Protein AF-A0A5E4CPY2-F1 (afdb_monomer_lite)

Sequence (316 aa):
MKNKSSQVDAFNSRVQDLISYVVNMGLIDKLCGCFLSVQGPVDENPKMATFLQHAAGLLHGICKLCFAVTGRSYSIFDNNRQDPTGLTAALQATDLAGVLHMLYCVLFHGTISDPSTASPKESYTQNTIQVAIQSLRFFNSFAALDLPAFQSIVGAEGLSLAFRHMASSLLGHCSQVSCESLLHEVIVCVGYFTVNHPDNQVIVQSGRHPTVLQKLCQLPFQYFSDPRLIKVLFPSLIAACYNNLQNKIILEQEMSCVLLATFIQDFAQAPGQTDNQSYQPKGKCLGSQDYLELSNRFPQQAWEEARQFFLKKEKK

Foldseek 3Di:
DVVVVVVLLVVLVVLLVVLLVCVVVVVLVVLLVLLLPQQAACVVPLVSLVVLLVSLLVLLVNLLSQCLSQVPDPALPDPPRDRPSCSLVSCLVSLNSNLLVSLLNNLCRPVPPDPVDDDHPLADDPSNLSSLLSNLSSLLSSCSNHLVSSLPSCLDPPNLLSLQVSLVVQLVRCQVPPDPSNNLSSLQSLLSNQAVNVSSLVSQVDDDPPGSLLSLLVHPCCCLPPPVNVLRRLLSLLSSPFPNVVSLVSNVVRDQLLSSLVVLVVLVPPPDPPPPDDDDDRRDRQDPCNCSDSVHRHPPVCSVVSSVVRPDDDDD

pLDDT: mean 86.35, std 18.41, range [25.67, 98.75]

Structure (mmCIF, N/CA/C/O backbone):
data_AF-A0A5E4CPY2-F1
#
_entry.id   AF-A0A5E4CPY2-F1
#
loop_
_atom_site.group_PDB
_atom_site.id
_atom_site.type_symbol
_atom_site.label_atom_id
_atom_site.label_alt_id
_atom_site.label_comp_id
_atom_site.label_asym_id
_atom_site.label_entity_id
_atom_site.label_seq_id
_atom_site.pdbx_PDB_ins_code
_atom_site.Cartn_x
_atom_site.Cartn_y
_atom_site.Cartn_z
_atom_site.occupancy
_atom_site.B_iso_or_equiv
_atom_site.auth_seq_id
_atom_site.auth_comp_id
_atom_site.auth_asym_id
_atom_site.auth_atom_id
_atom_site.pdbx_PDB_model_num
ATOM 1 N N . MET A 1 1 ? -26.694 -0.796 -29.982 1.00 47.53 1 MET A N 1
ATOM 2 C CA . MET A 1 1 ? -26.021 -1.342 -28.777 1.00 47.53 1 MET A CA 1
ATOM 3 C C . MET A 1 1 ? -24.874 -2.311 -29.098 1.00 47.53 1 MET A C 1
ATOM 5 O O . MET A 1 1 ? -23.848 -2.175 -28.451 1.00 47.53 1 MET A O 1
ATOM 9 N N . LYS A 1 2 ? -24.960 -3.189 -30.119 1.00 49.69 2 LYS A N 1
ATOM 10 C CA . LYS A 1 2 ? -23.863 -4.112 -30.516 1.00 49.69 2 LYS A CA 1
ATOM 11 C C . LYS A 1 2 ? -22.515 -3.452 -30.896 1.00 49.69 2 LYS A C 1
ATOM 13 O O . LYS A 1 2 ? -21.480 -4.025 -30.595 1.00 49.69 2 LYS A O 1
ATOM 18 N N . ASN A 1 3 ? -22.505 -2.241 -31.471 1.00 56.56 3 ASN A N 1
ATOM 19 C CA . ASN A 1 3 ? -21.254 -1.559 -31.868 1.00 56.56 3 ASN A CA 1
ATOM 20 C C . ASN A 1 3 ? -20.455 -0.931 -30.710 1.00 56.56 3 ASN A C 1
ATOM 22 O O . ASN A 1 3 ? -19.271 -0.661 -30.875 1.00 56.56 3 ASN A O 1
ATOM 26 N N . LYS A 1 4 ? -21.079 -0.658 -29.551 1.00 58.31 4 LYS A N 1
ATOM 27 C CA . LYS A 1 4 ? -20.372 -0.040 -28.412 1.00 58.31 4 LYS A CA 1
ATOM 28 C C . LYS A 1 4 ? -19.576 -1.071 -27.609 1.00 58.31 4 LYS A C 1
ATOM 30 O O . LYS A 1 4 ? -18.464 -0.773 -27.197 1.00 58.31 4 LYS A O 1
ATOM 35 N N . SER A 1 5 ? -20.109 -2.283 -27.428 1.00 62.94 5 SER A N 1
ATOM 36 C CA . SER A 1 5 ? -19.392 -3.365 -26.737 1.00 62.94 5 SER A CA 1
ATOM 37 C C . SER A 1 5 ? -18.151 -3.809 -27.513 1.00 62.94 5 SER A C 1
ATOM 39 O O . SER A 1 5 ? -17.082 -3.913 -26.928 1.00 62.94 5 SER A O 1
ATOM 41 N N . SER A 1 6 ? -18.246 -3.935 -28.842 1.00 72.31 6 SER A N 1
ATOM 42 C CA . SER A 1 6 ? -17.109 -4.321 -29.690 1.00 72.31 6 SER A CA 1
ATOM 43 C C . SER A 1 6 ? -15.968 -3.297 -29.694 1.00 72.31 6 SER A C 1
ATOM 45 O O . SER A 1 6 ? -14.808 -3.671 -29.823 1.00 72.31 6 SER A O 1
ATOM 47 N N . GLN A 1 7 ? -16.276 -2.003 -29.547 1.00 75.75 7 GLN A N 1
ATOM 48 C CA . GLN A 1 7 ? -15.261 -0.950 -29.442 1.00 75.75 7 GLN A CA 1
ATOM 49 C C . GLN A 1 7 ? -14.523 -0.982 -28.098 1.00 75.75 7 GLN A C 1
ATOM 51 O O . GLN A 1 7 ? -13.311 -0.788 -28.074 1.00 75.75 7 GLN A O 1
ATOM 56 N N . VAL A 1 8 ? -15.232 -1.252 -26.996 1.00 78.62 8 VAL A N 1
ATOM 57 C CA . VAL A 1 8 ? -14.631 -1.394 -25.659 1.00 78.62 8 VAL A CA 1
ATOM 58 C C . VAL A 1 8 ? -13.742 -2.635 -25.594 1.00 78.62 8 VAL A C 1
ATOM 60 O O . VAL A 1 8 ? -12.627 -2.557 -25.088 1.00 78.62 8 VAL A O 1
ATOM 63 N N . ASP A 1 9 ? -14.185 -3.753 -26.168 1.00 81.69 9 ASP A N 1
ATOM 64 C CA . ASP A 1 9 ? -13.379 -4.975 -26.226 1.00 81.69 9 ASP A CA 1
ATOM 65 C C . ASP A 1 9 ? -12.111 -4.779 -27.076 1.00 81.69 9 ASP A C 1
ATOM 67 O O . ASP A 1 9 ? -11.020 -5.163 -26.657 1.00 81.69 9 ASP A O 1
ATOM 71 N N . ALA A 1 10 ? -12.219 -4.096 -28.222 1.00 85.50 10 ALA A N 1
ATOM 72 C CA . ALA A 1 10 ? -11.060 -3.750 -29.047 1.00 85.50 10 ALA A CA 1
ATOM 73 C C . ALA A 1 10 ? -10.089 -2.792 -28.335 1.00 85.50 10 ALA A C 1
ATOM 75 O O . ALA A 1 10 ? -8.875 -2.936 -28.466 1.00 85.50 10 ALA A O 1
ATOM 76 N N . PHE A 1 11 ? -10.602 -1.818 -27.577 1.00 87.12 11 PHE A N 1
ATOM 77 C CA . PHE A 1 11 ? -9.776 -0.929 -26.759 1.00 87.12 11 PHE A CA 1
ATOM 78 C C . PHE A 1 11 ? -9.028 -1.705 -25.669 1.00 87.12 11 PHE A C 1
ATOM 80 O O . PHE A 1 11 ? -7.812 -1.569 -25.556 1.00 87.12 11 PHE A O 1
ATOM 87 N N . ASN A 1 12 ? -9.728 -2.563 -24.922 1.00 87.69 12 ASN A N 1
ATOM 88 C CA . ASN A 1 12 ? -9.131 -3.375 -23.861 1.00 87.69 12 ASN A CA 1
ATOM 89 C C . ASN A 1 12 ? -8.045 -4.311 -24.405 1.00 87.69 12 ASN A C 1
ATOM 91 O O . ASN A 1 12 ? -6.976 -4.392 -23.808 1.00 87.69 12 ASN A O 1
ATOM 95 N N . SER A 1 13 ? -8.279 -4.943 -25.561 1.00 89.31 13 SER A N 1
ATOM 96 C CA . SER A 1 13 ? -7.268 -5.764 -26.242 1.00 89.31 13 SER A CA 1
ATOM 97 C C . SER A 1 13 ? -6.019 -4.950 -26.584 1.00 89.31 13 SER A C 1
ATOM 99 O O . SER A 1 13 ? -4.918 -5.365 -26.256 1.00 89.31 13 SER A O 1
ATOM 101 N N . ARG A 1 14 ? -6.171 -3.748 -27.160 1.00 91.75 14 ARG A N 1
ATOM 102 C CA . ARG A 1 14 ? -5.022 -2.888 -27.503 1.00 91.75 14 ARG A CA 1
ATOM 103 C C . ARG A 1 14 ? -4.224 -2.449 -26.279 1.00 91.75 14 ARG A C 1
ATOM 105 O O . ARG A 1 14 ? -3.006 -2.327 -26.357 1.00 91.75 14 ARG A O 1
ATOM 112 N N . VAL A 1 15 ? -4.901 -2.170 -25.165 1.00 91.44 15 VAL A N 1
ATOM 113 C CA . VAL A 1 15 ? -4.228 -1.822 -23.907 1.00 91.44 15 VAL A CA 1
ATOM 114 C C . VAL A 1 15 ? -3.474 -3.031 -23.357 1.00 91.44 15 VAL A C 1
ATOM 116 O O . VAL A 1 15 ? -2.332 -2.872 -22.942 1.00 91.44 15 VAL A O 1
ATOM 119 N N . GLN A 1 16 ? -4.063 -4.230 -23.399 1.00 92.56 16 GLN A N 1
ATOM 120 C CA . GLN A 1 16 ? -3.366 -5.464 -23.026 1.00 92.56 16 GLN A CA 1
ATOM 121 C C . GLN A 1 16 ? -2.123 -5.682 -23.898 1.00 92.56 16 GLN A C 1
ATOM 123 O O . GLN A 1 16 ? -1.040 -5.841 -23.346 1.00 92.56 16 GLN A O 1
ATOM 128 N N . ASP A 1 17 ? -2.247 -5.567 -25.225 1.00 94.44 17 ASP A N 1
ATOM 129 C CA . ASP A 1 17 ? -1.125 -5.704 -26.164 1.00 94.44 17 ASP A CA 1
ATOM 130 C C . ASP A 1 17 ? -0.006 -4.691 -25.876 1.00 94.44 17 ASP A C 1
ATOM 132 O O . ASP A 1 17 ? 1.175 -5.032 -25.919 1.00 94.44 17 ASP A O 1
ATOM 136 N N . LEU A 1 18 ? -0.362 -3.443 -25.546 1.00 95.44 18 LEU A N 1
ATOM 137 C CA . LEU A 1 18 ? 0.604 -2.408 -25.178 1.00 95.44 18 LEU A CA 1
ATOM 138 C C . LEU A 1 18 ? 1.352 -2.758 -23.885 1.00 95.44 18 LEU A C 1
ATOM 140 O O . LEU A 1 18 ? 2.572 -2.606 -23.832 1.00 95.44 18 LEU A O 1
ATOM 144 N N . ILE A 1 19 ? 0.645 -3.225 -22.852 1.00 96.19 19 ILE A N 1
ATOM 145 C CA . ILE A 1 19 ? 1.272 -3.627 -21.585 1.00 96.19 19 ILE A CA 1
ATOM 146 C C . ILE A 1 19 ? 2.177 -4.839 -21.824 1.00 96.19 19 ILE A C 1
ATOM 148 O O . ILE A 1 19 ? 3.342 -4.812 -21.430 1.00 96.19 19 ILE A O 1
ATOM 152 N N . SER A 1 20 ? 1.694 -5.851 -22.550 1.00 96.06 20 SER A N 1
ATOM 153 C CA . SER A 1 20 ? 2.495 -7.009 -22.950 1.00 96.06 20 SER A CA 1
ATOM 154 C C . SER A 1 20 ? 3.734 -6.598 -23.737 1.00 96.06 20 SER A C 1
ATOM 156 O O . SER A 1 20 ? 4.811 -7.134 -23.504 1.00 96.06 20 SER A O 1
ATOM 158 N N . TYR A 1 21 ? 3.632 -5.638 -24.656 1.00 96.81 21 TYR A N 1
ATOM 159 C CA . TYR A 1 21 ? 4.785 -5.129 -25.396 1.00 96.81 21 TYR A CA 1
ATOM 160 C C . TYR A 1 21 ? 5.813 -4.462 -24.473 1.00 96.81 21 TYR A C 1
ATOM 162 O O . TYR A 1 21 ? 7.007 -4.735 -24.589 1.00 96.81 21 TYR A O 1
ATOM 170 N N . VAL A 1 22 ? 5.358 -3.629 -23.530 1.00 95.75 22 VAL A N 1
ATOM 171 C CA . VAL A 1 22 ? 6.219 -2.984 -22.527 1.00 95.75 22 VAL A CA 1
ATOM 172 C C . VAL A 1 22 ? 6.971 -4.020 -21.685 1.00 95.75 22 VAL A C 1
ATOM 174 O O . VAL A 1 22 ? 8.179 -3.877 -21.475 1.00 95.75 22 VAL A O 1
ATOM 177 N N . VAL A 1 23 ? 6.277 -5.073 -21.246 1.00 96.56 23 VAL A N 1
ATOM 178 C CA . VAL A 1 23 ? 6.863 -6.186 -20.488 1.00 96.56 23 VAL A CA 1
ATOM 179 C C . VAL A 1 23 ? 7.870 -6.952 -21.351 1.00 96.56 23 VAL A C 1
ATOM 181 O O . VAL A 1 23 ? 9.030 -7.081 -20.973 1.00 96.56 23 VAL A O 1
ATOM 184 N N . ASN A 1 24 ? 7.471 -7.380 -22.550 1.00 96.75 24 ASN A N 1
ATOM 185 C CA . ASN A 1 24 ? 8.299 -8.205 -23.436 1.00 96.75 24 ASN A CA 1
ATOM 186 C C . ASN A 1 24 ? 9.536 -7.476 -23.983 1.00 96.75 24 ASN A C 1
ATOM 188 O O . ASN A 1 24 ? 10.536 -8.115 -24.296 1.00 96.75 24 ASN A O 1
ATOM 192 N N . MET A 1 25 ? 9.513 -6.143 -24.088 1.00 97.00 25 MET A N 1
ATOM 193 C CA . MET A 1 25 ? 10.702 -5.364 -24.462 1.00 97.00 25 MET A CA 1
ATOM 194 C C . MET A 1 25 ? 11.691 -5.164 -23.288 1.00 97.00 25 MET A C 1
ATOM 196 O O . MET A 1 25 ? 12.712 -4.473 -23.435 1.00 97.00 25 MET A O 1
ATOM 200 N N . GLY A 1 26 ? 11.385 -5.732 -22.115 1.00 96.69 26 GLY A N 1
ATOM 201 C CA . GLY A 1 26 ? 12.211 -5.675 -20.910 1.00 96.69 26 GLY A CA 1
ATOM 202 C C . GLY A 1 26 ? 12.277 -4.279 -20.295 1.00 96.69 26 GLY A C 1
ATOM 203 O O . GLY A 1 26 ? 13.317 -3.888 -19.765 1.00 96.69 26 GLY A O 1
ATOM 204 N N . LEU A 1 27 ? 11.219 -3.462 -20.429 1.00 97.12 27 LEU A N 1
ATOM 205 C CA . LEU A 1 27 ? 11.231 -2.118 -19.842 1.00 97.12 27 LEU A CA 1
ATOM 206 C C . LEU A 1 27 ? 11.300 -2.180 -18.312 1.00 97.12 27 LEU A C 1
ATOM 208 O O . LEU A 1 27 ? 11.988 -1.360 -17.712 1.00 97.12 27 LEU A O 1
ATOM 212 N N . ILE A 1 28 ? 10.618 -3.151 -17.699 1.00 97.94 28 ILE A N 1
ATOM 213 C CA . ILE A 1 28 ? 10.600 -3.334 -16.243 1.00 97.94 28 ILE A CA 1
ATOM 214 C C . ILE A 1 28 ? 12.012 -3.633 -15.724 1.00 97.94 28 ILE A C 1
ATOM 216 O O . ILE A 1 28 ? 12.472 -2.957 -14.808 1.00 97.94 28 ILE A O 1
ATOM 220 N N . ASP A 1 29 ? 12.747 -4.539 -16.374 1.00 97.94 29 ASP A N 1
ATOM 221 C CA . ASP A 1 29 ? 14.137 -4.867 -16.029 1.00 97.94 29 ASP A CA 1
ATOM 222 C C . ASP A 1 29 ? 15.082 -3.671 -16.198 1.00 97.94 29 ASP A C 1
ATOM 224 O O . ASP A 1 29 ? 15.926 -3.400 -15.342 1.00 97.94 29 ASP A O 1
ATOM 228 N N . LYS A 1 30 ? 14.921 -2.901 -17.283 1.00 98.00 30 LYS A N 1
ATOM 229 C CA . LYS A 1 30 ? 15.715 -1.683 -17.521 1.00 98.00 30 LYS A CA 1
ATOM 230 C C . LYS A 1 30 ? 15.463 -0.633 -16.442 1.00 98.00 30 LYS A C 1
ATOM 232 O O . LYS A 1 30 ? 16.414 -0.048 -15.929 1.00 98.00 30 LYS A O 1
ATOM 237 N N . LEU A 1 31 ? 14.196 -0.407 -16.087 1.00 98.06 31 LEU A N 1
ATOM 238 C CA . LEU A 1 31 ? 13.829 0.494 -14.996 1.00 98.06 31 LEU A CA 1
ATOM 239 C C . LEU A 1 31 ? 14.375 -0.008 -13.659 1.00 98.06 31 LEU A C 1
ATOM 241 O O . LEU A 1 31 ? 14.902 0.800 -12.901 1.00 98.06 31 LEU A O 1
ATOM 245 N N . CYS A 1 32 ? 14.328 -1.318 -13.409 1.00 98.25 32 CYS A N 1
ATOM 246 C CA . CYS A 1 32 ? 14.922 -1.933 -12.226 1.00 98.25 32 CYS A CA 1
ATOM 247 C C . CYS A 1 32 ? 16.415 -1.604 -12.115 1.00 98.25 32 CYS A C 1
ATOM 249 O O . CYS A 1 32 ? 16.853 -1.070 -11.097 1.00 98.25 32 CYS A O 1
ATOM 251 N N . GLY A 1 33 ? 17.182 -1.783 -13.197 1.00 97.50 33 GLY A N 1
ATOM 252 C CA . GLY A 1 33 ? 18.587 -1.372 -13.242 1.00 97.50 33 GLY A CA 1
ATOM 253 C C . GLY A 1 33 ? 18.793 0.113 -12.913 1.00 97.50 33 GLY A C 1
ATOM 254 O O . GLY A 1 33 ? 19.695 0.459 -12.147 1.00 97.50 33 GLY A O 1
ATOM 255 N N . CYS A 1 34 ? 17.933 1.002 -13.425 1.00 96.31 34 CYS A N 1
ATOM 256 C CA . CYS A 1 34 ? 17.989 2.428 -13.097 1.00 96.31 34 CYS A CA 1
ATOM 257 C C . CYS A 1 34 ? 17.681 2.710 -11.618 1.00 96.31 34 CYS A C 1
ATOM 259 O O . CYS A 1 34 ? 18.404 3.481 -10.990 1.00 96.31 34 CYS A O 1
ATOM 261 N N . PHE A 1 35 ? 16.633 2.102 -11.059 1.00 97.56 35 PHE A N 1
ATOM 262 C CA . PHE A 1 35 ? 16.225 2.306 -9.669 1.00 97.56 35 PHE A CA 1
ATOM 263 C C . PHE A 1 35 ? 17.272 1.778 -8.683 1.00 97.56 35 PHE A C 1
ATOM 265 O O . PHE A 1 35 ? 17.625 2.483 -7.739 1.00 97.56 35 PHE A O 1
ATOM 272 N N . LEU A 1 36 ? 17.840 0.598 -8.940 1.00 96.19 36 LEU A N 1
ATOM 273 C CA . LEU A 1 36 ? 18.913 0.018 -8.123 1.00 96.19 36 LEU A CA 1
ATOM 274 C C . LEU A 1 36 ? 20.239 0.795 -8.220 1.00 96.19 36 LEU A C 1
ATOM 276 O O . LEU A 1 36 ? 21.076 0.722 -7.322 1.00 96.19 36 LEU A O 1
ATOM 280 N N . SER A 1 37 ? 20.431 1.582 -9.282 1.00 94.38 37 SER A N 1
ATOM 281 C CA . SER A 1 37 ? 21.599 2.463 -9.415 1.00 94.38 37 SER A CA 1
ATOM 282 C C . SER A 1 37 ? 21.511 3.720 -8.540 1.00 94.38 37 SER A C 1
ATOM 284 O O . SER A 1 37 ? 22.496 4.449 -8.418 1.00 94.38 37 SER A O 1
ATOM 286 N N . VAL A 1 38 ? 20.355 4.006 -7.928 1.00 93.00 38 VAL A N 1
ATOM 287 C CA . VAL A 1 38 ? 20.190 5.161 -7.040 1.00 93.00 38 VAL A CA 1
ATOM 288 C C . VAL A 1 38 ? 20.821 4.863 -5.684 1.00 93.00 38 VAL A C 1
ATOM 290 O O . VAL A 1 38 ? 20.334 4.039 -4.917 1.00 93.00 38 VAL A O 1
ATOM 293 N N . GLN A 1 39 ? 21.892 5.586 -5.375 1.00 86.62 39 GLN A N 1
ATOM 294 C CA . GLN A 1 39 ? 22.686 5.423 -4.156 1.00 86.62 39 GLN A CA 1
ATOM 295 C C . GLN A 1 39 ? 22.656 6.694 -3.296 1.00 86.62 39 GLN A C 1
ATOM 297 O O . GLN A 1 39 ? 23.659 7.029 -2.691 1.00 86.62 39 GLN A O 1
ATOM 302 N N . GLY A 1 40 ? 21.582 7.490 -3.304 1.00 85.06 40 GLY A N 1
ATOM 303 C CA . GLY A 1 40 ? 21.653 8.827 -2.706 1.00 85.06 40 GLY A CA 1
ATOM 304 C C . GLY A 1 40 ? 20.346 9.615 -2.673 1.00 85.06 40 GLY A C 1
ATOM 305 O O . GLY A 1 40 ? 19.428 9.300 -3.437 1.00 85.06 40 GLY A O 1
ATOM 306 N N . PRO A 1 41 ? 20.273 10.680 -1.848 1.00 84.75 41 PRO A N 1
ATOM 307 C CA . PRO A 1 41 ? 19.223 11.681 -1.975 1.00 84.75 41 PRO A CA 1
ATOM 308 C C . PRO A 1 41 ? 19.280 12.342 -3.357 1.00 84.75 41 PRO A C 1
ATOM 310 O O . PRO A 1 41 ? 20.340 12.505 -3.960 1.00 84.75 41 PRO A O 1
ATOM 313 N N . VAL A 1 42 ? 18.122 12.765 -3.857 1.00 88.00 42 VAL A N 1
ATOM 314 C CA . VAL A 1 42 ? 17.982 13.359 -5.201 1.00 88.00 42 VAL A CA 1
ATOM 315 C C . VAL A 1 42 ? 18.071 14.890 -5.191 1.00 88.00 42 VAL A C 1
ATOM 317 O O . VAL A 1 42 ? 17.802 15.536 -6.203 1.00 88.00 42 VAL A O 1
ATOM 320 N N . ASP A 1 43 ? 18.435 15.469 -4.044 1.00 82.25 43 ASP A N 1
ATOM 321 C CA . ASP A 1 43 ? 18.373 16.905 -3.753 1.00 82.25 43 ASP A CA 1
ATOM 322 C C . ASP A 1 43 ? 19.222 17.733 -4.735 1.00 82.25 43 ASP A C 1
ATOM 324 O O . ASP A 1 43 ? 18.765 18.748 -5.257 1.00 82.25 43 ASP A O 1
ATOM 328 N N . GLU A 1 44 ? 20.426 17.255 -5.053 1.00 82.00 44 GLU A N 1
ATOM 329 C CA . GLU A 1 44 ? 21.393 17.957 -5.908 1.00 82.00 44 GLU A CA 1
ATOM 330 C C . GLU A 1 44 ? 21.194 17.689 -7.409 1.00 82.00 44 GLU A C 1
ATOM 332 O O . GLU A 1 44 ? 21.788 18.359 -8.254 1.00 82.00 44 GLU A O 1
ATOM 337 N N . ASN A 1 45 ? 20.341 16.723 -7.770 1.00 87.81 45 ASN A N 1
ATOM 338 C CA . ASN A 1 45 ? 20.120 16.330 -9.159 1.00 87.81 45 ASN A CA 1
ATOM 339 C C . ASN A 1 45 ? 18.623 16.365 -9.520 1.00 87.81 45 ASN A C 1
ATOM 341 O O . ASN A 1 45 ? 17.952 15.327 -9.540 1.00 87.81 45 ASN A O 1
ATOM 345 N N . PRO A 1 46 ? 18.084 17.547 -9.879 1.00 88.94 46 PRO A N 1
ATOM 346 C CA . PRO A 1 46 ? 16.660 17.704 -10.178 1.00 88.94 46 PRO A CA 1
ATOM 347 C C . PRO A 1 46 ? 16.213 16.891 -11.400 1.00 88.94 46 PRO A C 1
ATOM 349 O O . PRO A 1 46 ? 15.061 16.461 -11.470 1.00 88.94 46 PRO A O 1
ATOM 352 N N . LYS A 1 47 ? 17.114 16.630 -12.358 1.00 93.44 47 LYS A N 1
ATOM 353 C CA . LYS A 1 47 ? 16.815 15.782 -13.522 1.00 93.44 47 LYS A CA 1
ATOM 354 C C . LYS A 1 47 ? 16.624 14.326 -13.108 1.00 93.44 47 LYS A C 1
ATOM 356 O O . LYS A 1 47 ? 15.687 13.688 -13.577 1.00 93.44 47 LYS A O 1
ATOM 361 N N . MET A 1 48 ? 17.469 13.827 -12.204 1.00 94.06 48 MET A N 1
ATOM 362 C CA . MET A 1 48 ? 17.322 12.491 -11.626 1.00 94.06 48 MET A CA 1
ATOM 363 C C . MET A 1 48 ? 16.029 12.383 -10.817 1.00 94.06 48 MET A C 1
ATOM 365 O O . MET A 1 48 ? 15.259 11.461 -11.057 1.00 94.06 48 MET A O 1
ATOM 369 N N . ALA A 1 49 ? 15.731 13.353 -9.945 1.00 94.31 49 ALA A N 1
ATOM 370 C CA . ALA A 1 49 ? 14.464 13.384 -9.207 1.00 94.31 49 ALA A CA 1
ATOM 371 C C . ALA A 1 49 ? 13.249 13.309 -10.147 1.00 94.31 49 ALA A C 1
ATOM 373 O O . ALA A 1 49 ? 12.358 12.480 -9.967 1.00 94.31 49 ALA A O 1
ATOM 374 N N . THR A 1 50 ? 13.258 14.136 -11.196 1.00 95.88 50 THR A N 1
ATOM 375 C CA . THR A 1 50 ? 12.195 14.175 -12.206 1.00 95.88 50 THR A CA 1
ATOM 376 C C . THR A 1 50 ? 12.079 12.839 -12.937 1.00 95.88 50 THR A C 1
ATOM 378 O O . THR A 1 50 ? 10.971 12.337 -13.114 1.00 95.88 50 THR A O 1
ATOM 381 N N . PHE A 1 51 ? 13.197 12.235 -13.346 1.00 97.25 51 PHE A N 1
ATOM 382 C CA . PHE A 1 51 ? 13.197 10.925 -13.994 1.00 97.25 51 PHE A CA 1
ATOM 383 C C . PHE A 1 51 ? 12.581 9.850 -13.093 1.00 97.25 51 PHE A C 1
ATOM 385 O O . PHE A 1 51 ? 11.669 9.151 -13.527 1.00 97.25 51 PHE A O 1
ATOM 392 N N . LEU A 1 52 ? 13.019 9.760 -11.834 1.00 97.62 52 LEU A N 1
ATOM 393 C CA . LEU A 1 52 ? 12.517 8.771 -10.876 1.00 97.62 52 LEU A CA 1
ATOM 394 C C . LEU A 1 52 ? 11.019 8.950 -10.610 1.00 97.62 52 LEU A C 1
ATOM 396 O O . LEU A 1 52 ? 10.277 7.969 -10.601 1.00 97.62 52 LEU A O 1
ATOM 400 N N . GLN A 1 53 ? 10.563 10.199 -10.479 1.00 96.75 53 GLN A N 1
ATOM 401 C CA . GLN A 1 53 ? 9.147 10.530 -10.341 1.00 96.75 53 GLN A CA 1
ATOM 402 C C . GLN A 1 53 ? 8.327 10.022 -11.538 1.00 96.75 53 GLN A C 1
ATOM 404 O O . GLN A 1 53 ? 7.304 9.365 -11.350 1.00 96.75 53 GLN A O 1
ATOM 409 N N . HIS A 1 54 ? 8.762 10.304 -12.769 1.00 97.94 54 HIS A N 1
ATOM 410 C CA . HIS A 1 54 ? 8.035 9.886 -13.972 1.00 97.94 54 HIS A CA 1
ATOM 411 C C . HIS A 1 54 ? 8.119 8.376 -14.209 1.00 97.94 54 HIS A C 1
ATOM 413 O O . HIS A 1 54 ? 7.142 7.784 -14.659 1.00 97.94 54 HIS A O 1
ATOM 419 N N . ALA A 1 55 ? 9.242 7.740 -13.879 1.00 98.25 55 ALA A N 1
ATOM 420 C CA . ALA A 1 55 ? 9.410 6.297 -13.988 1.00 98.25 55 ALA A CA 1
ATOM 421 C C . ALA A 1 55 ? 8.493 5.546 -13.006 1.00 98.25 55 ALA A C 1
ATOM 423 O O . ALA A 1 55 ? 7.772 4.637 -13.416 1.00 98.25 55 ALA A O 1
ATOM 424 N N . ALA A 1 56 ? 8.439 5.964 -11.736 1.00 98.25 56 ALA A N 1
ATOM 425 C CA . ALA A 1 56 ? 7.496 5.405 -10.764 1.00 98.25 56 ALA A CA 1
ATOM 426 C C . ALA A 1 56 ? 6.036 5.707 -11.157 1.00 98.25 56 ALA A C 1
ATOM 428 O O . ALA A 1 56 ? 5.174 4.832 -11.080 1.00 98.25 56 ALA A O 1
ATOM 429 N N . GLY A 1 57 ? 5.766 6.914 -11.667 1.00 97.94 57 GLY A N 1
ATOM 430 C CA . GLY A 1 57 ? 4.454 7.298 -12.194 1.00 97.94 57 GLY A CA 1
ATOM 431 C C . GLY A 1 57 ? 4.011 6.465 -13.404 1.00 97.94 57 GLY A C 1
ATOM 432 O O . GLY A 1 57 ? 2.832 6.130 -13.522 1.00 97.94 57 GLY A O 1
ATOM 433 N N . LEU A 1 58 ? 4.942 6.070 -14.278 1.00 98.06 58 LEU A N 1
ATOM 434 C CA . LEU A 1 58 ? 4.680 5.159 -15.392 1.00 98.06 58 LEU A CA 1
ATOM 435 C C . LEU A 1 58 ? 4.275 3.772 -14.882 1.00 98.06 58 LEU A C 1
ATOM 437 O O . LEU A 1 58 ? 3.263 3.239 -15.334 1.00 98.06 58 LEU A O 1
ATOM 441 N N . LEU A 1 59 ? 5.015 3.211 -13.919 1.00 98.38 59 LEU A N 1
ATOM 442 C CA . LEU A 1 59 ? 4.682 1.919 -13.308 1.00 98.38 59 LEU A CA 1
ATOM 443 C C . LEU A 1 59 ? 3.309 1.954 -12.623 1.00 98.38 59 LEU A C 1
ATOM 445 O O . LEU A 1 59 ? 2.499 1.046 -12.816 1.00 98.38 59 LEU A O 1
ATOM 449 N N . HIS A 1 60 ? 3.010 3.035 -11.897 1.00 97.31 60 HIS A N 1
ATOM 450 C CA . HIS A 1 60 ? 1.685 3.286 -11.331 1.00 97.31 60 HIS A CA 1
ATOM 451 C C . HIS A 1 60 ? 0.586 3.297 -12.408 1.00 97.31 60 HIS A C 1
ATOM 453 O O . HIS A 1 60 ? -0.425 2.599 -12.289 1.00 97.31 60 HIS A O 1
ATOM 459 N N . GLY A 1 61 ? 0.789 4.065 -13.483 1.00 95.19 61 GLY A N 1
ATOM 460 C CA . GLY A 1 61 ? -0.162 4.178 -14.587 1.00 95.19 61 GLY A CA 1
ATOM 461 C C . GLY A 1 61 ? -0.413 2.841 -15.285 1.00 95.19 61 GLY A C 1
ATOM 462 O O . GLY A 1 61 ? -1.564 2.491 -15.540 1.00 95.19 61 GLY A O 1
ATOM 463 N N . ILE A 1 62 ? 0.642 2.061 -15.529 1.00 95.38 62 ILE A N 1
ATOM 464 C CA . ILE A 1 62 ? 0.544 0.730 -16.136 1.00 95.38 62 ILE A CA 1
ATOM 465 C C . ILE A 1 62 ? -0.211 -0.239 -15.213 1.00 95.38 62 ILE A C 1
ATOM 467 O O . ILE A 1 62 ? -1.086 -0.952 -15.699 1.00 95.38 62 ILE A O 1
ATOM 471 N N . CYS A 1 63 ? 0.028 -0.220 -13.895 1.00 94.31 63 CYS A N 1
ATOM 472 C CA . CYS A 1 63 ? -0.736 -1.039 -12.942 1.00 94.31 63 CYS A CA 1
ATOM 473 C C . CYS A 1 63 ? -2.227 -0.674 -12.940 1.00 94.31 63 CYS A C 1
ATOM 475 O O . CYS A 1 63 ? -3.084 -1.554 -13.001 1.00 94.31 63 CYS A O 1
ATOM 477 N N . LYS A 1 64 ? -2.553 0.626 -12.926 1.00 91.19 64 LYS A N 1
ATOM 478 C CA . LYS A 1 64 ? -3.940 1.117 -12.994 1.00 91.19 64 LYS A CA 1
ATOM 479 C C . LYS A 1 64 ? -4.628 0.726 -14.302 1.00 91.19 64 LYS A C 1
ATOM 481 O O . LYS A 1 64 ? -5.789 0.321 -14.274 1.00 91.19 64 LYS A O 1
ATOM 486 N N . LEU A 1 65 ? -3.928 0.847 -15.430 1.00 90.62 65 LEU A N 1
ATOM 487 C CA . LEU A 1 65 ? -4.438 0.437 -16.737 1.00 90.62 65 LEU A CA 1
ATOM 488 C C . LEU A 1 65 ? -4.656 -1.072 -16.790 1.00 90.62 65 LEU A C 1
ATOM 490 O O . LEU A 1 65 ? -5.734 -1.493 -17.198 1.00 90.62 65 LEU A O 1
ATOM 494 N N . CYS A 1 66 ? -3.684 -1.862 -16.321 1.00 91.25 66 CYS A N 1
ATOM 495 C CA . CYS A 1 66 ? -3.803 -3.313 -16.230 1.00 91.25 66 CYS A CA 1
ATOM 496 C C . CYS A 1 66 ? -5.041 -3.685 -15.416 1.00 91.25 66 CYS A C 1
ATOM 498 O O . CYS A 1 66 ? -5.937 -4.338 -15.942 1.00 91.25 66 CYS A O 1
ATOM 500 N N . PHE A 1 67 ? -5.171 -3.149 -14.199 1.00 87.44 67 PHE A N 1
ATOM 501 C CA . PHE A 1 67 ? -6.336 -3.380 -13.350 1.00 87.44 67 PHE A CA 1
ATOM 502 C C . PHE A 1 67 ? -7.653 -3.037 -14.059 1.00 87.44 67 PHE A C 1
ATOM 504 O O . PHE A 1 67 ? -8.612 -3.799 -13.979 1.00 87.44 67 PHE A O 1
ATOM 511 N N . ALA A 1 68 ? -7.720 -1.910 -14.771 1.00 84.69 68 ALA A N 1
ATOM 512 C CA . ALA A 1 68 ? -8.941 -1.488 -15.454 1.00 84.69 68 ALA A CA 1
ATOM 513 C C . ALA A 1 68 ? -9.348 -2.420 -16.612 1.00 84.69 68 ALA A C 1
ATOM 515 O O . ALA A 1 68 ? -10.542 -2.556 -16.882 1.00 84.69 68 ALA A O 1
ATOM 516 N N . VAL A 1 69 ? -8.388 -3.059 -17.293 1.00 83.81 69 VAL A N 1
ATOM 517 C CA . VAL A 1 69 ? -8.662 -3.918 -18.462 1.00 83.81 69 VAL A CA 1
ATOM 518 C C . VAL A 1 69 ? -8.711 -5.412 -18.137 1.00 83.81 69 VAL A C 1
ATOM 520 O O . VAL A 1 69 ? -9.354 -6.165 -18.870 1.00 83.81 69 VAL A O 1
ATOM 523 N N . THR A 1 70 ? -8.070 -5.853 -17.051 1.00 77.88 70 THR A N 1
ATOM 524 C CA . THR A 1 70 ? -8.082 -7.249 -16.575 1.00 77.88 70 THR A CA 1
ATOM 525 C C . THR A 1 70 ? -9.069 -7.475 -15.426 1.00 77.88 70 THR A C 1
ATOM 527 O O . THR A 1 70 ? -9.549 -8.593 -15.244 1.00 77.88 70 THR A O 1
ATOM 530 N N . GLY A 1 71 ? -9.437 -6.422 -14.686 1.00 63.12 71 GLY A N 1
ATOM 531 C CA . GLY A 1 71 ? -10.280 -6.441 -13.486 1.00 63.12 71 GLY A CA 1
ATOM 532 C C . GLY A 1 71 ? -11.761 -6.716 -13.743 1.00 63.12 71 GLY A C 1
ATOM 533 O O . GLY A 1 71 ? -12.622 -5.916 -13.391 1.00 63.12 71 GLY A O 1
ATOM 534 N N . ARG A 1 72 ? -12.076 -7.868 -14.344 1.00 56.53 72 ARG A N 1
ATOM 535 C CA . ARG A 1 72 ? -13.450 -8.386 -14.463 1.00 56.53 72 ARG A CA 1
ATOM 536 C C . ARG A 1 72 ? -13.976 -9.008 -13.157 1.00 56.53 72 ARG A C 1
ATOM 538 O O . ARG A 1 72 ? -15.153 -9.356 -13.112 1.00 56.53 72 ARG A O 1
ATOM 545 N N . SER A 1 73 ? -13.138 -9.136 -12.125 1.00 54.66 73 SER A N 1
ATOM 546 C CA . SER A 1 73 ? -13.508 -9.657 -10.800 1.00 54.66 73 SER A CA 1
ATOM 547 C C . SER A 1 73 ? -13.882 -8.527 -9.841 1.00 54.66 73 SER A C 1
ATOM 549 O O . SER A 1 73 ? -13.206 -7.499 -9.789 1.00 54.66 73 SER A O 1
ATOM 551 N N . TYR A 1 74 ? -14.965 -8.732 -9.090 1.00 59.34 74 TYR A N 1
ATOM 552 C CA . TYR A 1 74 ? -15.613 -7.713 -8.262 1.00 59.34 74 TYR A CA 1
ATOM 553 C C . TYR A 1 74 ? -14.799 -7.298 -7.023 1.00 59.34 74 TYR A C 1
ATOM 555 O O . TYR A 1 74 ? -15.087 -6.243 -6.465 1.00 59.34 74 TYR A O 1
ATOM 563 N N . SER A 1 75 ? -13.779 -8.063 -6.604 1.00 76.06 75 SER A N 1
ATOM 564 C CA . SER A 1 75 ? -12.959 -7.729 -5.431 1.00 76.06 75 SER A CA 1
ATOM 565 C C . SER A 1 75 ? -11.453 -7.840 -5.683 1.00 76.06 75 SER A C 1
ATOM 567 O O . SER A 1 75 ? -10.987 -8.687 -6.449 1.00 76.06 75 SER A O 1
ATOM 569 N N . ILE A 1 76 ? -10.658 -6.983 -5.034 1.00 83.81 76 ILE A N 1
ATOM 570 C CA . ILE A 1 76 ? -9.188 -7.109 -4.991 1.00 83.81 76 ILE A CA 1
ATOM 571 C C . ILE A 1 76 ? -8.726 -8.332 -4.180 1.00 83.81 76 ILE A C 1
ATOM 573 O O . ILE A 1 76 ? -7.591 -8.765 -4.325 1.00 83.81 76 ILE A O 1
ATOM 577 N N . PHE A 1 77 ? -9.611 -8.893 -3.348 1.00 86.56 77 PHE A N 1
ATOM 578 C CA . PHE A 1 77 ? -9.337 -10.044 -2.484 1.00 86.56 77 PHE A CA 1
ATOM 579 C C . PHE A 1 77 ? -9.607 -11.394 -3.172 1.00 86.56 77 PHE A C 1
ATOM 581 O O . PHE A 1 77 ? -9.423 -12.444 -2.561 1.00 86.56 77 PHE A O 1
ATOM 588 N N . ASP A 1 78 ? -10.046 -11.381 -4.435 1.00 79.81 78 ASP A N 1
ATOM 589 C CA . ASP A 1 78 ? -10.278 -12.595 -5.218 1.00 79.81 78 ASP A CA 1
ATOM 590 C C . ASP A 1 78 ? -8.962 -13.119 -5.820 1.00 79.81 78 ASP A C 1
ATOM 592 O O . ASP A 1 78 ? -8.369 -12.481 -6.692 1.00 79.81 78 ASP A O 1
ATOM 596 N N . ASN A 1 79 ? -8.554 -14.333 -5.439 1.00 67.31 79 ASN A N 1
ATOM 597 C CA . ASN A 1 79 ? -7.299 -14.964 -5.884 1.00 67.31 79 ASN A CA 1
ATOM 598 C C . ASN A 1 79 ? -7.291 -15.440 -7.355 1.00 67.31 79 ASN A C 1
ATOM 600 O O . ASN A 1 79 ? -6.268 -15.897 -7.851 1.00 67.31 79 ASN A O 1
ATOM 604 N N . ASN A 1 80 ? -8.412 -15.347 -8.078 1.00 64.75 80 ASN A N 1
ATOM 605 C CA . ASN A 1 80 ? -8.554 -15.892 -9.439 1.00 64.75 80 ASN A CA 1
ATOM 606 C C . ASN A 1 80 ? -8.182 -14.894 -10.553 1.00 64.75 80 ASN A C 1
ATOM 608 O O . ASN A 1 80 ? -8.646 -15.028 -11.689 1.00 64.75 80 ASN A O 1
ATOM 612 N N . ARG A 1 81 ? -7.395 -13.856 -10.250 1.00 69.75 81 ARG A N 1
ATOM 613 C CA . ARG A 1 81 ? -7.009 -12.842 -11.240 1.00 69.75 81 ARG A CA 1
ATOM 614 C C . ARG A 1 81 ? -5.969 -13.417 -12.196 1.00 69.75 81 ARG A C 1
ATOM 616 O O . ARG A 1 81 ? -4.829 -13.663 -11.826 1.00 69.75 81 ARG A O 1
ATOM 623 N N . GLN A 1 82 ? -6.373 -13.619 -13.445 1.00 74.38 82 GLN A N 1
ATOM 624 C CA . GLN A 1 82 ? -5.444 -13.921 -14.528 1.00 74.38 82 GLN A CA 1
ATOM 625 C C . GLN A 1 82 ? -4.849 -12.610 -15.047 1.00 74.38 82 GLN A C 1
ATOM 627 O O . GLN A 1 82 ? -5.597 -11.710 -15.436 1.00 74.38 82 GLN A O 1
ATOM 632 N N . ASP A 1 83 ? -3.519 -12.515 -15.071 1.00 85.06 83 ASP A N 1
ATOM 633 C CA . ASP A 1 83 ? -2.804 -11.439 -15.756 1.00 85.06 83 ASP A CA 1
ATOM 634 C C . ASP A 1 83 ? -2.296 -11.930 -17.125 1.00 85.06 83 ASP A C 1
ATOM 636 O O . ASP A 1 83 ? -1.220 -12.526 -17.206 1.00 85.06 83 ASP A O 1
ATOM 640 N N . PRO A 1 84 ? -3.037 -11.688 -18.223 1.00 87.25 84 PRO A N 1
ATOM 641 C CA . PRO A 1 84 ? -2.582 -12.048 -19.564 1.00 87.25 84 PRO A CA 1
ATOM 642 C C . PRO A 1 84 ? -1.422 -11.170 -20.055 1.00 87.25 84 PRO A C 1
ATOM 644 O O . PRO A 1 84 ? -0.828 -11.473 -21.086 1.00 87.25 84 PRO A O 1
ATOM 647 N N . THR A 1 85 ? -1.107 -10.072 -19.358 1.00 92.62 85 THR A N 1
ATOM 648 C CA . THR A 1 85 ? -0.090 -9.114 -19.801 1.00 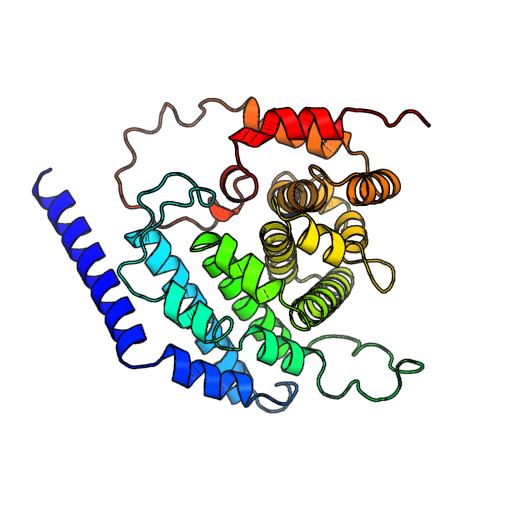92.62 85 THR A CA 1
ATOM 649 C C . THR A 1 85 ? 1.328 -9.500 -19.376 1.00 92.62 85 THR A C 1
ATOM 651 O O . THR A 1 85 ? 2.289 -9.033 -19.986 1.00 92.62 85 THR A O 1
ATOM 654 N N . GLY A 1 86 ? 1.461 -10.361 -18.359 1.00 94.12 86 GLY A N 1
ATOM 655 C CA . GLY A 1 86 ? 2.740 -10.736 -17.747 1.00 94.12 86 GLY A CA 1
ATOM 656 C C . GLY A 1 86 ? 3.347 -9.651 -16.848 1.00 94.12 86 GLY A C 1
ATOM 657 O O . GLY A 1 86 ? 4.473 -9.805 -16.377 1.00 94.12 86 GLY A O 1
ATOM 658 N N . LEU A 1 87 ? 2.624 -8.555 -16.603 1.00 96.19 87 LEU A N 1
ATOM 659 C CA . LEU A 1 87 ? 3.082 -7.430 -15.795 1.00 96.19 87 LEU A CA 1
ATOM 660 C C . LEU A 1 87 ? 3.329 -7.831 -14.341 1.00 96.19 87 LEU A C 1
ATOM 662 O O . LEU A 1 87 ? 4.362 -7.458 -13.786 1.00 96.19 87 LEU A O 1
ATOM 666 N N . THR A 1 88 ? 2.404 -8.566 -13.716 1.00 94.69 88 THR A N 1
ATOM 667 C CA . THR A 1 88 ? 2.545 -8.965 -12.308 1.00 94.69 88 THR A CA 1
ATOM 668 C C . THR A 1 88 ? 3.760 -9.856 -12.115 1.00 94.69 88 THR A C 1
ATOM 670 O O . THR A 1 88 ? 4.565 -9.596 -11.226 1.00 94.69 88 THR A O 1
ATOM 673 N N . ALA A 1 89 ? 3.960 -10.824 -13.011 1.00 95.62 89 ALA A N 1
ATOM 674 C CA . ALA A 1 89 ? 5.126 -11.700 -13.010 1.00 95.62 89 ALA A CA 1
ATOM 675 C C . ALA A 1 89 ? 6.442 -10.921 -13.189 1.00 95.62 89 ALA A C 1
ATOM 677 O O . ALA A 1 89 ? 7.403 -11.171 -12.466 1.00 95.62 89 ALA A O 1
ATOM 678 N N . ALA A 1 90 ? 6.490 -9.943 -14.100 1.00 97.69 90 ALA A N 1
ATOM 679 C CA . ALA A 1 90 ? 7.681 -9.114 -14.305 1.00 97.69 90 ALA A CA 1
ATOM 680 C C . ALA A 1 90 ? 8.004 -8.234 -13.083 1.00 97.69 90 ALA A C 1
ATOM 682 O O . ALA A 1 90 ? 9.166 -8.086 -12.702 1.00 97.69 90 ALA A O 1
ATOM 683 N N . LEU A 1 91 ? 6.983 -7.663 -12.438 1.00 97.88 91 LEU A N 1
ATOM 684 C CA . LEU A 1 91 ? 7.154 -6.877 -11.214 1.00 97.88 91 LEU A CA 1
ATOM 685 C C . LEU A 1 91 ? 7.556 -7.746 -10.018 1.00 97.88 91 LEU A C 1
ATOM 687 O O . LEU A 1 91 ? 8.368 -7.305 -9.210 1.00 97.88 91 LEU A O 1
ATOM 691 N N . GLN A 1 92 ? 7.042 -8.973 -9.922 1.00 96.69 92 GLN A N 1
ATOM 692 C CA . GLN A 1 92 ? 7.469 -9.949 -8.918 1.00 96.69 92 GLN A CA 1
ATOM 693 C C . GLN A 1 92 ? 8.929 -10.361 -9.116 1.00 96.69 92 GLN A C 1
ATOM 695 O O . GLN A 1 92 ? 9.705 -10.319 -8.171 1.00 96.69 92 GLN A O 1
ATOM 700 N N . ALA A 1 93 ? 9.325 -10.690 -10.348 1.00 97.19 93 ALA A N 1
ATOM 701 C CA . ALA A 1 93 ? 10.689 -11.117 -10.666 1.00 97.19 93 ALA A CA 1
ATOM 702 C C . ALA A 1 93 ? 11.755 -10.032 -10.424 1.00 97.19 93 ALA A C 1
ATOM 704 O O . ALA A 1 93 ? 12.943 -10.338 -10.364 1.00 97.19 93 ALA A O 1
ATOM 705 N N . THR A 1 94 ? 11.340 -8.769 -10.309 1.00 97.44 94 THR A N 1
ATOM 706 C CA . THR A 1 94 ? 12.224 -7.608 -10.135 1.00 97.44 94 THR A CA 1
ATOM 707 C C . THR A 1 94 ? 12.040 -6.905 -8.788 1.00 97.44 94 THR A C 1
ATOM 709 O O . THR A 1 94 ? 12.471 -5.761 -8.645 1.00 97.44 94 THR A O 1
ATOM 712 N N . ASP A 1 95 ? 11.373 -7.543 -7.820 1.00 97.12 95 ASP A N 1
ATOM 713 C CA . ASP A 1 95 ? 11.069 -6.974 -6.500 1.00 97.12 95 ASP A CA 1
ATOM 714 C C . ASP A 1 95 ? 10.471 -5.557 -6.589 1.00 97.12 95 ASP A C 1
ATOM 716 O O . ASP A 1 95 ? 10.988 -4.579 -6.038 1.00 97.12 95 ASP A O 1
ATOM 720 N N . LEU A 1 96 ? 9.373 -5.433 -7.344 1.00 97.69 96 LEU A N 1
ATOM 721 C CA . LEU A 1 96 ? 8.709 -4.165 -7.673 1.00 97.69 96 LEU A CA 1
ATOM 722 C C . LEU A 1 96 ? 9.625 -3.202 -8.439 1.00 97.69 96 LEU A C 1
ATOM 724 O O . LEU A 1 96 ? 9.679 -2.007 -8.135 1.00 97.69 96 LEU A O 1
ATOM 728 N N . ALA A 1 97 ? 10.359 -3.730 -9.422 1.00 97.81 97 ALA A N 1
ATOM 729 C CA . ALA A 1 97 ? 11.364 -3.001 -10.191 1.00 97.81 97 ALA A CA 1
ATOM 730 C C . ALA A 1 97 ? 12.397 -2.269 -9.308 1.00 97.81 97 ALA A C 1
ATOM 732 O O . ALA A 1 97 ? 12.876 -1.201 -9.675 1.00 97.81 97 ALA A O 1
ATOM 733 N N . GLY A 1 98 ? 12.695 -2.769 -8.105 1.00 97.44 98 GLY A N 1
ATOM 734 C CA . GLY A 1 98 ? 13.631 -2.125 -7.179 1.00 97.44 98 GLY A CA 1
ATOM 735 C C . GLY A 1 98 ? 13.182 -0.754 -6.642 1.00 97.44 98 GLY A C 1
ATOM 736 O O . GLY A 1 98 ? 13.986 -0.038 -6.041 1.00 97.44 98 GLY A O 1
ATOM 737 N N . VAL A 1 99 ? 11.913 -0.359 -6.816 1.00 98.38 99 VAL A N 1
ATOM 738 C CA . VAL A 1 99 ? 11.414 0.963 -6.384 1.00 98.38 99 VAL A CA 1
ATOM 739 C C . VAL A 1 99 ? 11.473 1.124 -4.861 1.00 98.38 99 VAL A C 1
ATOM 741 O O . VAL A 1 99 ? 11.742 2.221 -4.373 1.00 98.38 99 VAL A O 1
ATOM 744 N N . LEU A 1 100 ? 11.271 0.041 -4.099 1.00 97.44 100 LEU A N 1
ATOM 745 C CA . LEU A 1 100 ? 11.405 0.044 -2.636 1.00 97.44 100 LEU A CA 1
ATOM 746 C C . LEU A 1 100 ? 12.839 0.388 -2.222 1.00 97.44 100 LEU A C 1
ATOM 748 O O . LEU A 1 100 ? 13.041 1.282 -1.401 1.00 97.44 100 LEU A O 1
ATOM 752 N N . HIS A 1 101 ? 13.823 -0.266 -2.843 1.00 95.69 101 HIS A N 1
ATOM 753 C CA . HIS A 1 101 ? 15.237 0.024 -2.622 1.00 95.69 101 HIS A CA 1
ATOM 754 C C . HIS A 1 101 ? 15.567 1.481 -2.963 1.00 95.69 101 HIS A C 1
ATOM 756 O O . HIS A 1 101 ? 16.121 2.194 -2.128 1.00 95.69 101 HIS A O 1
ATOM 762 N N . MET A 1 102 ? 15.167 1.948 -4.152 1.00 96.94 102 MET A N 1
ATOM 763 C CA . MET A 1 102 ? 15.388 3.335 -4.562 1.00 96.94 102 MET A CA 1
ATOM 764 C C . MET A 1 102 ? 14.798 4.321 -3.555 1.00 96.94 102 MET A C 1
ATOM 766 O O . MET A 1 102 ? 15.492 5.244 -3.133 1.00 96.94 102 MET A O 1
ATOM 770 N N . LEU A 1 103 ? 13.547 4.118 -3.130 1.00 96.94 103 LEU A N 1
ATOM 771 C CA . LEU A 1 103 ? 12.900 5.010 -2.174 1.00 96.94 103 LEU A CA 1
ATOM 772 C C . LEU A 1 103 ? 13.646 5.024 -0.835 1.00 96.94 103 LEU A C 1
ATOM 774 O O . LEU A 1 103 ? 13.858 6.094 -0.266 1.00 96.94 103 LEU A O 1
ATOM 778 N N . TYR A 1 104 ? 14.096 3.862 -0.360 1.00 95.50 104 TYR A N 1
ATOM 779 C CA . TYR A 1 104 ? 14.903 3.771 0.852 1.00 95.50 104 TYR A CA 1
ATOM 780 C C . TYR A 1 104 ? 16.206 4.576 0.726 1.00 95.50 104 TYR A C 1
ATOM 782 O O . TYR A 1 104 ? 16.534 5.359 1.618 1.00 95.50 104 TYR A O 1
ATOM 790 N N . CYS A 1 105 ? 16.917 4.449 -0.399 1.00 93.94 105 CYS A N 1
ATOM 791 C CA . CYS A 1 105 ? 18.130 5.221 -0.672 1.00 93.94 105 CYS A CA 1
ATOM 792 C C . CYS A 1 105 ? 17.850 6.729 -0.733 1.00 93.94 105 CYS A C 1
ATOM 794 O O . CYS A 1 105 ? 18.558 7.513 -0.108 1.00 93.94 105 CYS A O 1
ATOM 796 N N . VAL A 1 106 ? 16.788 7.152 -1.420 1.00 93.75 106 VAL A N 1
ATOM 797 C CA . VAL A 1 106 ? 16.427 8.573 -1.518 1.00 93.75 106 VAL A CA 1
ATOM 798 C C . VAL A 1 106 ? 16.099 9.173 -0.144 1.00 93.75 106 VAL A C 1
ATOM 800 O O . VAL A 1 106 ? 16.468 10.316 0.124 1.00 93.75 106 VAL A O 1
ATOM 803 N N . LEU A 1 107 ? 15.439 8.413 0.737 1.00 92.44 107 LEU A N 1
ATOM 804 C CA . LEU A 1 107 ? 15.028 8.889 2.062 1.00 92.44 107 LEU A CA 1
ATOM 805 C C . LEU A 1 107 ? 16.156 8.882 3.102 1.00 92.44 107 LEU A C 1
ATOM 807 O O . LEU A 1 107 ? 16.161 9.751 3.976 1.00 92.44 107 LEU A O 1
ATOM 811 N N . PHE A 1 108 ? 17.077 7.913 3.042 1.00 88.00 108 PHE A N 1
ATOM 812 C CA . PHE A 1 108 ? 17.998 7.622 4.152 1.00 88.00 108 PHE A CA 1
ATOM 813 C C . PHE A 1 108 ? 19.482 7.561 3.782 1.00 88.00 108 PHE A C 1
ATOM 815 O O . PHE A 1 108 ? 20.323 7.357 4.661 1.00 88.00 108 PHE A O 1
ATOM 822 N N . HIS A 1 109 ? 19.864 7.730 2.517 1.00 69.19 109 HIS A N 1
ATOM 823 C CA . HIS A 1 109 ? 21.282 7.681 2.181 1.00 69.19 109 HIS A CA 1
ATOM 824 C C . HIS A 1 109 ? 22.036 8.878 2.799 1.00 69.19 109 HIS A C 1
ATOM 826 O O . HIS A 1 109 ? 21.626 10.032 2.660 1.00 69.19 109 HIS A O 1
ATOM 832 N N . GLY A 1 110 ? 23.123 8.579 3.522 1.00 52.69 110 GLY A N 1
ATOM 833 C CA . GLY A 1 110 ? 23.907 9.537 4.313 1.00 52.69 110 GLY A CA 1
ATOM 834 C C . GLY A 1 110 ? 23.649 9.524 5.830 1.00 52.69 110 GLY A C 1
ATOM 835 O O . GLY A 1 110 ? 24.414 10.143 6.560 1.00 52.69 110 GLY A O 1
ATOM 836 N N . THR A 1 111 ? 22.655 8.790 6.349 1.00 49.72 111 THR A N 1
ATOM 837 C CA . THR A 1 111 ? 22.384 8.708 7.806 1.00 49.72 111 THR A CA 1
ATOM 838 C C . THR A 1 111 ? 23.091 7.536 8.508 1.00 49.72 111 THR A C 1
ATOM 840 O O . THR A 1 111 ? 22.604 7.034 9.518 1.00 49.72 111 THR A O 1
ATOM 843 N N . ILE A 1 112 ? 24.234 7.075 7.980 1.00 41.31 112 ILE A N 1
ATOM 844 C CA . ILE A 1 112 ? 25.113 6.085 8.649 1.00 41.31 112 ILE A CA 1
ATOM 845 C C . ILE A 1 112 ? 26.003 6.774 9.708 1.00 41.31 112 ILE A C 1
ATOM 847 O O . ILE A 1 112 ? 26.774 6.130 10.414 1.00 41.31 112 ILE A O 1
ATOM 851 N N . SER A 1 113 ? 25.885 8.092 9.874 1.00 35.38 113 SER A N 1
ATOM 852 C CA . SER A 1 113 ? 26.485 8.811 10.994 1.00 35.38 113 SER A CA 1
ATOM 853 C C . SER A 1 113 ? 25.733 8.475 12.283 1.00 35.38 113 SER A C 1
ATOM 855 O O . SER A 1 113 ? 24.762 9.132 12.620 1.00 35.38 113 SER A O 1
ATOM 857 N N . ASP A 1 114 ? 26.192 7.425 12.962 1.00 35.00 114 ASP A N 1
ATOM 858 C CA . ASP A 1 114 ? 25.955 7.108 14.372 1.00 35.00 114 ASP A CA 1
ATOM 859 C C . ASP A 1 114 ? 24.468 7.021 14.828 1.00 35.00 114 ASP A C 1
ATOM 861 O O . ASP A 1 114 ? 23.779 8.037 14.974 1.00 35.00 114 ASP A O 1
ATOM 865 N N . PRO A 1 115 ? 23.947 5.823 15.179 1.00 43.75 115 PRO A N 1
ATOM 866 C CA . PRO A 1 115 ? 22.582 5.654 15.700 1.00 43.75 115 PRO A CA 1
ATOM 867 C C . PRO A 1 115 ? 22.286 6.459 16.977 1.00 43.75 115 PRO A C 1
ATOM 869 O O . PRO A 1 115 ? 21.129 6.497 17.406 1.00 43.75 115 PRO A O 1
ATOM 872 N N . SER A 1 116 ? 23.329 7.022 17.596 1.00 40.72 116 SER A N 1
ATOM 873 C CA . SER A 1 116 ? 23.324 7.762 18.853 1.00 40.72 116 SER A CA 1
ATOM 874 C C . SER A 1 116 ? 23.227 9.288 18.696 1.00 40.72 116 SER A C 1
ATOM 876 O O . SER A 1 116 ? 22.892 9.951 19.676 1.00 40.72 116 SER A O 1
ATOM 878 N N . THR A 1 117 ? 23.480 9.862 17.508 1.00 36.84 117 THR A N 1
ATOM 879 C CA . THR A 1 117 ? 23.551 11.334 17.337 1.00 36.84 117 THR A CA 1
ATOM 880 C C . THR A 1 117 ? 22.945 11.907 16.052 1.00 36.84 117 THR A C 1
ATOM 882 O O . THR A 1 117 ? 22.879 13.129 15.930 1.00 36.84 117 THR A O 1
ATOM 885 N N . ALA A 1 118 ? 22.430 11.098 15.121 1.00 38.00 118 ALA A N 1
ATOM 886 C CA . ALA A 1 118 ? 21.707 11.645 13.971 1.00 38.00 118 ALA A CA 1
ATOM 887 C C . ALA A 1 118 ? 20.364 12.263 14.402 1.00 38.00 118 ALA A C 1
ATOM 889 O O . ALA A 1 118 ? 19.360 11.565 14.573 1.00 38.00 118 ALA A O 1
ATOM 890 N N . SER A 1 119 ? 20.326 13.590 14.541 1.00 38.47 119 SER A N 1
ATOM 891 C CA . SER A 1 119 ? 19.079 14.332 14.381 1.00 38.47 119 SER A CA 1
ATOM 892 C C . SER A 1 119 ? 18.473 13.950 13.019 1.00 38.47 119 SER A C 1
ATOM 894 O O . SER A 1 119 ? 19.202 13.862 12.025 1.00 38.47 119 SER A O 1
ATOM 896 N N . PRO A 1 120 ? 17.163 13.656 12.931 1.00 47.19 120 PRO A N 1
ATOM 897 C CA . PRO A 1 120 ? 16.530 13.395 11.642 1.00 47.19 120 PRO A CA 1
ATOM 898 C C . PRO A 1 120 ? 16.780 14.592 10.716 1.00 47.19 120 PRO A C 1
ATOM 900 O O . PRO A 1 120 ? 16.730 15.725 11.194 1.00 47.19 120 PRO A O 1
ATOM 903 N N . LYS A 1 121 ? 17.011 14.372 9.409 1.00 52.31 121 LYS A N 1
ATOM 904 C CA . LYS A 1 121 ? 16.903 15.454 8.408 1.00 52.31 121 LYS A CA 1
ATOM 905 C C . LYS A 1 121 ? 15.590 16.193 8.704 1.00 52.31 121 LYS A C 1
ATOM 907 O O . LYS A 1 121 ? 14.523 15.597 8.573 1.00 52.31 121 LYS A O 1
ATOM 912 N N . GLU A 1 122 ? 15.678 17.447 9.152 1.00 56.59 122 GLU A N 1
ATOM 913 C CA . GLU A 1 122 ? 14.552 18.181 9.759 1.00 56.59 122 GLU A CA 1
ATOM 914 C C . GLU A 1 122 ? 13.378 18.399 8.786 1.00 56.59 122 GLU A C 1
ATOM 916 O O . GLU A 1 122 ? 12.273 18.738 9.197 1.00 56.59 122 GLU A O 1
ATOM 921 N N . SER A 1 123 ? 13.575 18.154 7.488 1.00 76.06 123 SER A N 1
ATOM 922 C CA . SER A 1 123 ? 12.501 18.029 6.504 1.00 76.06 123 SER A CA 1
ATOM 923 C C . SER A 1 123 ? 12.992 17.343 5.225 1.00 76.06 123 SER A C 1
ATOM 925 O O . SER A 1 123 ? 14.169 17.426 4.865 1.00 76.06 123 SER A O 1
ATOM 927 N N . TYR A 1 124 ? 12.087 16.662 4.519 1.00 88.31 124 TYR A N 1
ATOM 928 C CA . TYR A 1 124 ? 12.343 16.194 3.159 1.00 88.31 124 TYR A CA 1
ATOM 929 C C . TYR A 1 124 ? 12.209 17.338 2.155 1.00 88.31 124 TYR A C 1
ATOM 931 O O . TYR A 1 124 ? 11.330 18.190 2.277 1.00 88.31 124 TYR A O 1
ATOM 939 N N . THR A 1 125 ? 13.050 17.331 1.121 1.00 89.75 125 THR A N 1
ATOM 940 C CA . THR A 1 125 ? 12.914 18.270 0.004 1.00 89.75 125 THR A CA 1
ATOM 941 C C . THR A 1 125 ? 11.669 17.957 -0.825 1.00 89.75 125 THR A C 1
ATOM 943 O O . THR A 1 125 ? 11.198 16.818 -0.872 1.00 89.75 125 THR A O 1
ATOM 946 N N . GLN A 1 126 ? 11.166 18.954 -1.558 1.00 90.75 126 GLN A N 1
ATOM 947 C CA . GLN A 1 126 ? 10.001 18.772 -2.427 1.00 90.75 126 GLN A CA 1
ATOM 948 C C . GLN A 1 126 ? 10.212 17.660 -3.467 1.00 90.75 126 GLN A C 1
ATOM 950 O O . GLN A 1 126 ? 9.298 16.883 -3.731 1.00 90.75 126 GLN A O 1
ATOM 955 N N . ASN A 1 127 ? 11.422 17.545 -4.019 1.00 92.25 127 ASN A N 1
ATOM 956 C CA . ASN A 1 127 ? 11.781 16.488 -4.965 1.00 92.25 127 ASN A CA 1
ATOM 957 C C . ASN A 1 127 ? 11.676 15.097 -4.325 1.00 92.25 127 ASN A C 1
ATOM 959 O O . ASN A 1 127 ? 11.066 14.198 -4.900 1.00 92.25 127 ASN A O 1
ATOM 963 N N . THR A 1 128 ? 12.210 14.941 -3.112 1.00 93.38 128 THR A N 1
ATOM 964 C CA . THR A 1 128 ? 12.113 13.696 -2.339 1.00 93.38 128 THR A CA 1
ATOM 965 C C . THR A 1 128 ? 10.657 13.336 -2.039 1.00 93.38 128 THR A C 1
ATOM 967 O O . THR A 1 128 ? 10.253 12.190 -2.237 1.00 93.38 128 THR A O 1
ATOM 970 N N . ILE A 1 129 ? 9.840 14.319 -1.649 1.00 94.19 129 ILE A N 1
ATOM 971 C CA . ILE A 1 129 ? 8.403 14.133 -1.406 1.00 94.19 129 ILE A CA 1
ATOM 972 C C . ILE A 1 129 ? 7.689 13.654 -2.678 1.00 94.19 129 ILE A C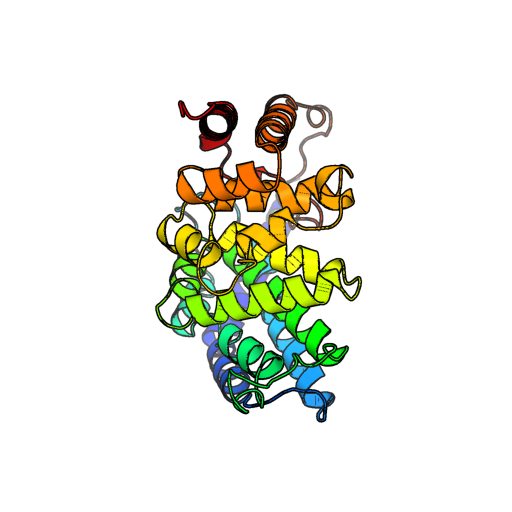 1
ATOM 974 O O . ILE A 1 129 ? 6.906 12.708 -2.620 1.00 94.19 129 ILE A O 1
ATOM 978 N N . GLN A 1 130 ? 7.965 14.258 -3.839 1.00 95.62 130 GLN A N 1
ATOM 979 C CA . GLN A 1 130 ? 7.328 13.852 -5.097 1.00 95.62 130 GLN A CA 1
ATOM 980 C C . GLN A 1 130 ? 7.720 12.436 -5.529 1.00 95.62 130 GLN A C 1
ATOM 982 O O . GLN A 1 130 ? 6.854 11.678 -5.971 1.00 95.62 130 GLN A O 1
ATOM 987 N N . VAL A 1 131 ? 8.991 12.055 -5.367 1.00 96.88 131 VAL A N 1
ATOM 988 C CA . VAL A 1 131 ? 9.437 10.675 -5.612 1.00 96.88 131 VAL A CA 1
ATOM 989 C C . VAL A 1 131 ? 8.715 9.710 -4.668 1.00 96.88 131 VAL A C 1
ATOM 991 O O . VAL A 1 131 ? 8.160 8.717 -5.131 1.00 96.88 131 VAL A O 1
ATOM 994 N N . ALA A 1 132 ? 8.628 10.031 -3.372 1.00 97.44 132 ALA A N 1
ATOM 995 C CA . ALA A 1 132 ? 7.923 9.206 -2.392 1.00 97.44 132 ALA A CA 1
ATOM 996 C C . ALA A 1 132 ? 6.438 9.014 -2.737 1.00 97.44 132 ALA A C 1
ATOM 998 O O . ALA A 1 132 ? 5.948 7.885 -2.711 1.00 97.44 132 ALA A O 1
ATOM 999 N N . ILE A 1 133 ? 5.737 10.085 -3.127 1.00 97.75 133 ILE A N 1
ATOM 1000 C CA . ILE A 1 133 ? 4.328 10.017 -3.539 1.00 97.75 133 ILE A CA 1
ATOM 1001 C C . ILE A 1 133 ? 4.152 9.070 -4.731 1.00 97.75 133 ILE A C 1
ATOM 1003 O O . ILE A 1 133 ? 3.267 8.218 -4.702 1.00 97.75 133 ILE A O 1
ATOM 1007 N N . GLN A 1 134 ? 4.975 9.189 -5.780 1.00 98.19 134 GLN A N 1
ATOM 1008 C CA . GLN A 1 134 ? 4.828 8.330 -6.963 1.00 98.19 134 GLN A CA 1
ATOM 1009 C C . GLN A 1 134 ? 5.185 6.870 -6.673 1.00 98.19 134 GLN A C 1
ATOM 1011 O O . GLN A 1 134 ? 4.484 5.974 -7.140 1.00 98.19 134 GLN A O 1
ATOM 1016 N N . SER A 1 135 ? 6.215 6.621 -5.862 1.00 98.62 135 SER A N 1
ATOM 1017 C CA . SER A 1 135 ? 6.580 5.269 -5.430 1.00 98.62 135 SER A CA 1
ATOM 1018 C C . SER A 1 135 ? 5.462 4.606 -4.623 1.00 98.62 135 SER A C 1
ATOM 1020 O O . SER A 1 135 ? 5.088 3.470 -4.905 1.00 98.62 135 SER A O 1
ATOM 1022 N N . LEU A 1 136 ? 4.867 5.323 -3.663 1.00 98.56 136 LEU A N 1
ATOM 1023 C CA . LEU A 1 136 ? 3.757 4.795 -2.866 1.00 98.56 136 LEU A CA 1
ATOM 1024 C C . LEU A 1 136 ? 2.498 4.584 -3.704 1.00 98.56 136 LEU A C 1
ATOM 1026 O O . LEU A 1 136 ? 1.846 3.559 -3.547 1.00 98.56 136 LEU A O 1
ATOM 1030 N N . ARG A 1 137 ? 2.191 5.487 -4.643 1.00 98.00 137 ARG A N 1
ATOM 1031 C CA . ARG A 1 137 ? 1.103 5.292 -5.616 1.00 98.00 137 ARG A CA 1
ATOM 1032 C C . ARG A 1 137 ? 1.297 4.041 -6.450 1.00 98.00 137 ARG A C 1
ATOM 1034 O O . ARG A 1 137 ? 0.334 3.313 -6.695 1.00 98.00 137 ARG A O 1
ATOM 1041 N N . PHE A 1 138 ? 2.527 3.787 -6.885 1.00 98.62 138 PHE A N 1
ATOM 1042 C CA . PHE A 1 138 ? 2.868 2.562 -7.590 1.00 98.62 138 PHE A CA 1
ATOM 1043 C C . PHE A 1 138 ? 2.620 1.331 -6.706 1.00 98.62 138 PHE A C 1
ATOM 1045 O O . PHE A 1 138 ? 1.844 0.466 -7.115 1.00 98.62 138 PHE A O 1
ATOM 1052 N N . PHE A 1 139 ? 3.153 1.294 -5.481 1.00 98.56 139 PHE A N 1
ATOM 1053 C CA . PHE A 1 139 ? 2.909 0.205 -4.523 1.00 98.56 139 PHE A CA 1
ATOM 1054 C C . PHE A 1 139 ? 1.418 -0.041 -4.293 1.00 98.56 139 PHE A C 1
ATOM 1056 O O . PHE A 1 139 ? 0.935 -1.159 -4.437 1.00 98.56 139 PHE A O 1
ATOM 1063 N N . ASN A 1 140 ? 0.673 1.029 -4.042 1.00 97.25 140 ASN A N 1
ATOM 1064 C CA . ASN A 1 140 ? -0.767 1.030 -3.839 1.00 97.25 140 ASN A CA 1
ATOM 1065 C C . ASN A 1 140 ? -1.544 0.484 -5.043 1.00 97.25 140 ASN A C 1
ATOM 1067 O O . ASN A 1 140 ? -2.511 -0.260 -4.874 1.00 97.25 140 ASN A O 1
ATOM 1071 N N . SER A 1 141 ? -1.129 0.829 -6.264 1.00 95.19 141 SER A N 1
ATOM 1072 C CA . SER A 1 141 ? -1.735 0.290 -7.484 1.00 95.19 141 SER A CA 1
ATOM 1073 C C . SER A 1 141 ? -1.351 -1.161 -7.763 1.00 95.19 141 SER A C 1
ATOM 1075 O O . SER A 1 141 ? -2.181 -1.900 -8.286 1.00 95.19 141 SER A O 1
ATOM 1077 N N . PHE A 1 142 ? -0.137 -1.580 -7.399 1.00 95.75 142 PHE A N 1
ATOM 1078 C CA . PHE A 1 142 ? 0.292 -2.966 -7.541 1.00 95.75 142 PHE A CA 1
ATOM 1079 C C . PHE A 1 142 ? -0.408 -3.870 -6.524 1.00 95.75 142 PHE A C 1
ATOM 1081 O O . PHE A 1 142 ? -0.925 -4.908 -6.907 1.00 95.75 142 PHE A O 1
ATOM 108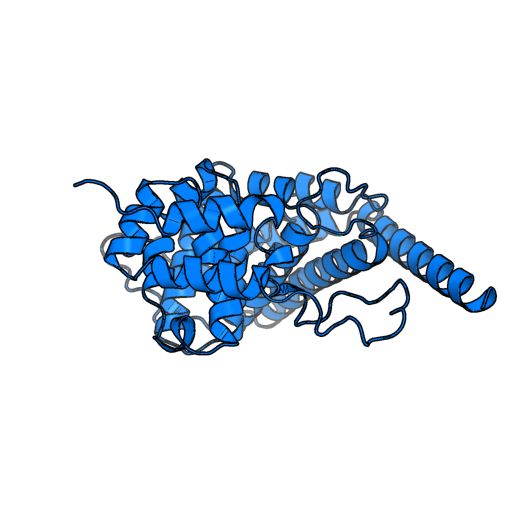8 N N . ALA A 1 143 ? -0.547 -3.430 -5.272 1.00 95.19 143 ALA A N 1
ATOM 1089 C CA . ALA A 1 143 ? -1.327 -4.133 -4.257 1.00 95.19 143 ALA A CA 1
ATOM 1090 C C . ALA A 1 143 ? -2.792 -4.336 -4.672 1.00 95.19 143 ALA A C 1
ATOM 1092 O O . ALA A 1 143 ? -3.374 -5.380 -4.409 1.00 95.19 143 ALA A O 1
ATOM 1093 N N . ALA A 1 144 ? -3.394 -3.361 -5.360 1.00 91.50 144 ALA A N 1
ATOM 1094 C CA . ALA A 1 144 ? -4.739 -3.523 -5.912 1.00 91.50 144 ALA A CA 1
ATOM 1095 C C . ALA A 1 144 ? -4.787 -4.520 -7.088 1.00 91.50 144 ALA A C 1
ATOM 1097 O O . ALA A 1 144 ? -5.827 -5.131 -7.333 1.00 91.50 144 ALA A O 1
ATOM 1098 N N . LEU A 1 145 ? -3.690 -4.663 -7.838 1.00 90.38 145 LEU A N 1
ATOM 1099 C CA . LEU A 1 145 ? -3.585 -5.589 -8.964 1.00 90.38 145 LEU A CA 1
ATOM 1100 C C . LEU A 1 145 ? -3.338 -7.031 -8.500 1.00 90.38 145 LEU A C 1
ATOM 1102 O O . LEU A 1 145 ? -4.007 -7.940 -8.990 1.00 90.38 145 LEU A O 1
ATOM 1106 N N . ASP A 1 146 ? -2.410 -7.210 -7.560 1.00 92.88 146 ASP A N 1
ATOM 1107 C CA . ASP A 1 146 ? -1.963 -8.490 -7.013 1.00 92.88 146 ASP A CA 1
ATOM 1108 C C . ASP A 1 146 ? -1.513 -8.311 -5.548 1.00 92.88 146 ASP A C 1
ATOM 1110 O O . ASP A 1 146 ? -0.341 -8.071 -5.234 1.00 92.88 146 ASP A O 1
ATOM 1114 N N . LEU A 1 147 ? -2.490 -8.373 -4.639 1.00 94.50 147 LEU A N 1
ATOM 1115 C CA . LEU A 1 147 ? -2.279 -8.167 -3.208 1.00 94.50 147 LEU A CA 1
ATOM 1116 C C . LEU A 1 147 ? -1.331 -9.212 -2.586 1.00 94.50 147 LEU A C 1
ATOM 1118 O O . LEU A 1 147 ? -0.401 -8.790 -1.893 1.00 94.50 147 LEU A O 1
ATOM 1122 N N . PRO A 1 148 ? -1.499 -10.534 -2.821 1.00 95.31 148 PRO A N 1
ATOM 1123 C CA . PRO A 1 148 ? -0.589 -11.533 -2.261 1.00 95.31 148 PRO A CA 1
ATOM 1124 C C . PRO A 1 148 ? 0.863 -11.313 -2.691 1.00 95.31 148 PRO A C 1
ATOM 1126 O O . PRO A 1 148 ? 1.769 -11.382 -1.862 1.00 95.31 148 PRO A O 1
ATOM 1129 N N . ALA A 1 149 ? 1.096 -10.983 -3.965 1.00 95.88 149 ALA A N 1
ATOM 1130 C CA . ALA A 1 149 ? 2.437 -10.697 -4.456 1.00 95.88 149 ALA A CA 1
ATOM 1131 C C . ALA A 1 149 ? 3.048 -9.459 -3.802 1.00 95.88 149 ALA A C 1
ATOM 1133 O O . ALA A 1 149 ? 4.193 -9.496 -3.354 1.00 95.88 149 ALA A O 1
ATOM 1134 N N . PHE A 1 150 ? 2.281 -8.369 -3.709 1.00 97.88 150 PHE A N 1
ATOM 1135 C CA . PHE A 1 150 ? 2.721 -7.156 -3.026 1.00 97.88 150 PHE A CA 1
ATOM 1136 C C . PHE A 1 150 ? 3.141 -7.447 -1.580 1.00 97.88 150 PHE A C 1
ATOM 1138 O O . PHE A 1 150 ? 4.239 -7.072 -1.166 1.00 97.88 150 PHE A O 1
ATOM 1145 N N . GLN A 1 151 ? 2.288 -8.146 -0.827 1.00 98.25 151 GLN A N 1
ATOM 1146 C CA . GLN A 1 151 ? 2.550 -8.497 0.566 1.00 98.25 151 GLN A CA 1
ATOM 1147 C C . GLN A 1 151 ? 3.764 -9.417 0.711 1.00 98.25 151 GLN A C 1
ATOM 1149 O O . GLN A 1 151 ? 4.560 -9.203 1.622 1.00 98.25 151 GLN A O 1
ATOM 1154 N N . SER A 1 152 ? 3.936 -10.386 -0.193 1.00 98.00 152 SER A N 1
ATOM 1155 C CA . SER A 1 152 ? 5.078 -11.304 -0.181 1.00 98.00 152 SER A CA 1
ATOM 1156 C C . SER A 1 152 ? 6.402 -10.589 -0.449 1.00 98.00 152 SER A C 1
ATOM 1158 O O . SER A 1 152 ? 7.380 -10.853 0.243 1.00 98.00 152 SER A O 1
ATOM 1160 N N . ILE A 1 153 ? 6.453 -9.686 -1.435 1.00 98.25 153 ILE A N 1
ATOM 1161 C CA . ILE A 1 153 ? 7.690 -8.973 -1.791 1.00 98.25 153 ILE A CA 1
ATOM 1162 C C . ILE A 1 153 ? 8.059 -7.981 -0.688 1.00 98.25 153 ILE A C 1
ATOM 1164 O O . ILE A 1 153 ? 9.168 -8.006 -0.165 1.00 98.25 153 ILE A O 1
ATOM 1168 N N . VAL A 1 154 ? 7.122 -7.113 -0.290 1.00 98.44 154 VAL A N 1
ATOM 1169 C CA . VAL A 1 154 ? 7.390 -6.094 0.739 1.00 98.44 154 VAL A CA 1
ATOM 1170 C C . VAL A 1 154 ? 7.592 -6.736 2.115 1.00 98.44 154 VAL A C 1
ATOM 1172 O O . VAL A 1 154 ? 8.317 -6.191 2.944 1.00 98.44 154 VAL A O 1
ATOM 1175 N N . GLY A 1 155 ? 6.978 -7.895 2.361 1.00 97.81 155 GLY A N 1
ATOM 1176 C CA . GLY A 1 155 ? 7.102 -8.678 3.592 1.00 97.81 155 GLY A CA 1
ATOM 1177 C C . GLY A 1 155 ? 8.386 -9.501 3.689 1.00 97.81 155 GLY A C 1
ATOM 1178 O O . GLY A 1 155 ? 8.709 -9.971 4.780 1.00 97.81 155 GLY A O 1
ATOM 1179 N N . ALA A 1 156 ? 9.142 -9.644 2.596 1.00 97.25 156 ALA A N 1
ATOM 1180 C CA . ALA A 1 156 ? 10.382 -10.409 2.581 1.00 97.25 156 ALA A CA 1
ATOM 1181 C C . ALA A 1 156 ? 11.403 -9.885 3.607 1.00 97.25 156 ALA A C 1
ATOM 1183 O O . ALA A 1 156 ? 11.397 -8.711 4.009 1.00 97.25 156 ALA A O 1
ATOM 1184 N N . GLU A 1 157 ? 12.297 -10.773 4.045 1.00 91.38 157 GLU A N 1
ATOM 1185 C CA . GLU A 1 157 ? 13.354 -10.433 4.995 1.00 91.38 157 GLU A CA 1
ATOM 1186 C C . GLU A 1 157 ? 14.202 -9.260 4.470 1.00 91.38 157 GLU A C 1
ATOM 1188 O O . GLU A 1 157 ? 14.531 -9.172 3.288 1.00 91.38 157 GLU A O 1
ATOM 1193 N N . GLY A 1 158 ? 14.512 -8.297 5.340 1.00 89.06 158 GLY A N 1
ATOM 1194 C CA . GLY A 1 158 ? 15.208 -7.061 4.967 1.00 89.06 158 GLY A CA 1
ATOM 1195 C C . GLY A 1 158 ? 14.298 -5.997 4.338 1.00 89.06 158 GLY A C 1
ATOM 1196 O O . GLY A 1 158 ? 14.282 -4.863 4.826 1.00 89.06 158 GLY A O 1
ATOM 1197 N N . LEU A 1 159 ? 13.491 -6.345 3.326 1.00 95.00 159 LEU A N 1
ATOM 1198 C CA . LEU A 1 159 ? 12.567 -5.400 2.676 1.00 95.00 159 LEU A CA 1
ATOM 1199 C C . LEU A 1 159 ? 11.466 -4.920 3.627 1.00 95.00 159 LEU A C 1
ATOM 1201 O O . LEU A 1 159 ? 11.167 -3.726 3.662 1.00 95.00 159 LEU A O 1
ATOM 1205 N N . SER A 1 160 ? 10.943 -5.803 4.474 1.00 97.38 160 SER A N 1
ATOM 1206 C CA . SER A 1 160 ? 9.934 -5.461 5.486 1.00 97.38 160 SER A CA 1
ATOM 1207 C C . SER A 1 160 ? 10.452 -4.469 6.530 1.00 97.38 160 SER A C 1
ATOM 1209 O O . SER A 1 160 ? 9.738 -3.550 6.944 1.00 97.38 160 SER A O 1
ATOM 1211 N N . LEU A 1 161 ? 11.721 -4.592 6.929 1.00 95.88 161 LEU A N 1
ATOM 1212 C CA . LEU A 1 161 ? 12.368 -3.657 7.852 1.00 95.88 161 LEU A CA 1
ATOM 1213 C C . LEU A 1 161 ? 12.607 -2.295 7.192 1.00 95.88 161 LEU A C 1
ATOM 1215 O O . LEU A 1 161 ? 12.359 -1.262 7.823 1.00 95.88 161 LEU A O 1
ATOM 1219 N N . ALA A 1 162 ? 13.036 -2.290 5.926 1.00 95.81 162 ALA A N 1
ATOM 1220 C CA . ALA A 1 162 ? 13.178 -1.075 5.130 1.00 95.81 162 ALA A CA 1
ATOM 1221 C C . ALA A 1 162 ? 11.824 -0.370 4.955 1.00 95.81 162 ALA A C 1
ATOM 1223 O O . ALA A 1 162 ? 11.712 0.826 5.232 1.00 95.81 162 ALA A O 1
ATOM 1224 N N . PHE A 1 163 ? 10.775 -1.116 4.600 1.00 98.19 163 PHE A N 1
ATOM 1225 C CA . PHE A 1 163 ? 9.407 -0.614 4.493 1.00 98.19 163 PHE A CA 1
ATOM 1226 C C . PHE A 1 163 ? 8.915 -0.003 5.806 1.00 98.19 163 PHE A C 1
ATOM 1228 O O . PHE A 1 163 ? 8.445 1.135 5.819 1.00 98.19 163 PHE A O 1
ATOM 1235 N N . ARG A 1 164 ? 9.098 -0.704 6.930 1.00 97.75 164 ARG A N 1
ATOM 1236 C CA . ARG A 1 164 ? 8.743 -0.204 8.265 1.00 97.75 164 ARG A CA 1
ATOM 1237 C C . ARG A 1 164 ? 9.451 1.109 8.596 1.00 97.75 164 ARG A C 1
ATOM 1239 O O . ARG A 1 164 ? 8.821 2.025 9.130 1.00 97.75 164 ARG A O 1
ATOM 1246 N N 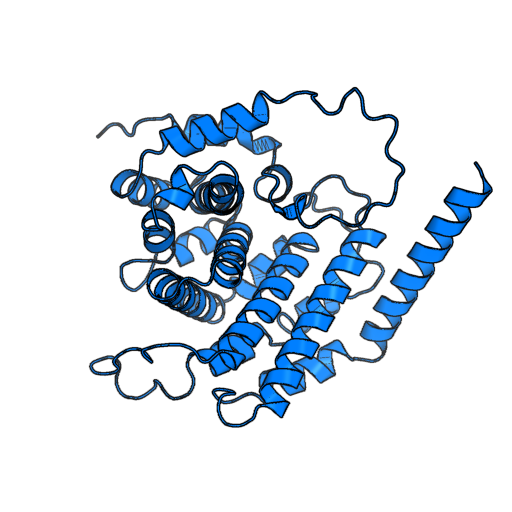. HIS A 1 165 ? 10.744 1.218 8.289 1.00 95.50 165 HIS A N 1
ATOM 1247 C CA . HIS A 1 165 ? 11.508 2.443 8.524 1.00 95.50 165 HIS A CA 1
ATOM 1248 C C . HIS A 1 165 ? 11.003 3.598 7.647 1.00 95.50 165 HIS A C 1
ATOM 1250 O O . HIS A 1 165 ? 10.744 4.683 8.171 1.00 95.50 165 HIS A O 1
ATOM 1256 N N . MET A 1 166 ? 10.771 3.351 6.351 1.00 96.44 166 MET A N 1
ATOM 1257 C CA . MET A 1 166 ? 10.190 4.337 5.431 1.00 96.44 166 MET A CA 1
ATOM 1258 C C . MET A 1 166 ? 8.820 4.816 5.910 1.00 96.44 166 MET A C 1
ATOM 1260 O O . MET A 1 166 ? 8.621 6.018 6.061 1.00 96.44 166 MET A O 1
ATOM 1264 N N . ALA A 1 167 ? 7.899 3.898 6.213 1.00 97.75 167 ALA A N 1
ATOM 1265 C CA . ALA A 1 167 ? 6.562 4.236 6.694 1.00 97.75 167 ALA A CA 1
ATOM 1266 C C . ALA A 1 167 ? 6.627 5.072 7.980 1.00 97.75 167 ALA A C 1
ATOM 1268 O O . ALA A 1 167 ? 5.994 6.122 8.065 1.00 97.75 167 ALA A O 1
ATOM 1269 N N . SER A 1 168 ? 7.449 4.668 8.957 1.00 96.62 168 SER A N 1
ATOM 1270 C CA . SER A 1 168 ? 7.613 5.421 10.207 1.00 96.62 168 SER A CA 1
ATOM 1271 C C . SER A 1 168 ? 8.162 6.829 9.972 1.00 96.62 168 SER A C 1
ATOM 1273 O O . SER A 1 168 ? 7.688 7.786 10.593 1.00 96.62 168 SER A O 1
ATOM 1275 N N . SER A 1 169 ? 9.143 6.974 9.080 1.00 94.44 169 SER A N 1
ATOM 1276 C CA . SER A 1 169 ? 9.765 8.265 8.795 1.00 94.44 169 SER A CA 1
ATOM 1277 C C . SER A 1 169 ? 8.831 9.200 8.028 1.00 94.44 169 SER A C 1
ATOM 1279 O O . SER A 1 169 ? 8.673 10.359 8.405 1.00 94.44 169 SER A O 1
ATOM 1281 N N . LEU A 1 170 ? 8.131 8.688 7.012 1.00 95.81 170 LEU A N 1
ATOM 1282 C CA . LEU A 1 170 ? 7.168 9.463 6.230 1.00 95.81 170 LEU A CA 1
ATOM 1283 C C . LEU A 1 170 ? 5.952 9.883 7.070 1.00 95.81 170 LEU A C 1
ATOM 1285 O O . LEU A 1 170 ? 5.534 11.035 6.974 1.00 95.81 170 LEU A O 1
ATOM 1289 N N . LEU A 1 171 ? 5.432 9.006 7.941 1.00 95.31 171 LEU A N 1
ATOM 1290 C CA . LEU A 1 171 ? 4.388 9.374 8.909 1.00 95.31 171 LEU A CA 1
ATOM 1291 C C . LEU A 1 171 ? 4.883 10.468 9.863 1.00 95.31 171 LEU A C 1
ATOM 1293 O O . LEU A 1 171 ? 4.187 11.453 10.077 1.00 95.31 171 LEU A O 1
ATOM 1297 N N . GLY A 1 172 ? 6.107 10.329 10.389 1.00 92.12 172 GLY A N 1
ATOM 1298 C CA . GLY A 1 172 ? 6.716 11.337 11.263 1.00 92.12 172 GLY A CA 1
ATOM 1299 C C . GLY A 1 172 ? 6.861 12.702 10.588 1.00 92.12 172 GLY A C 1
ATOM 1300 O O . GLY A 1 172 ? 6.525 13.718 11.190 1.00 92.12 172 GLY A O 1
ATOM 1301 N N . HIS A 1 173 ? 7.295 12.718 9.326 1.00 90.75 173 HIS A N 1
ATOM 1302 C CA . HIS A 1 173 ? 7.387 13.938 8.531 1.00 90.75 173 HIS A CA 1
ATOM 1303 C C . HIS A 1 173 ? 6.014 14.584 8.310 1.00 90.75 173 HIS A C 1
ATOM 1305 O O . HIS A 1 173 ? 5.863 15.782 8.538 1.00 90.75 173 HIS A O 1
ATOM 1311 N N . CYS A 1 174 ? 5.002 13.798 7.930 1.00 91.31 174 CYS A N 1
ATOM 1312 C CA . CYS A 1 174 ? 3.652 14.308 7.673 1.00 91.31 174 CYS A CA 1
ATOM 1313 C C . CYS A 1 174 ? 2.958 14.862 8.930 1.00 91.31 174 CYS A C 1
ATOM 1315 O O . CYS A 1 174 ? 2.074 15.709 8.813 1.00 91.31 174 CYS A O 1
ATOM 1317 N N . SER A 1 175 ? 3.349 14.411 10.128 1.00 84.19 175 SER A N 1
ATOM 1318 C CA . SER A 1 175 ? 2.861 14.981 11.391 1.00 84.19 175 SER A CA 1
ATOM 1319 C C . SER A 1 175 ? 3.424 16.377 11.679 1.00 84.19 175 SER A C 1
ATOM 1321 O O . SER A 1 175 ? 2.786 17.151 12.386 1.00 84.19 175 SER A O 1
ATOM 1323 N N . GLN A 1 176 ? 4.611 16.701 11.158 1.00 80.44 176 GLN A N 1
ATOM 1324 C CA . GLN A 1 176 ? 5.265 18.003 11.347 1.00 80.44 176 GLN A CA 1
ATOM 1325 C C . GLN A 1 176 ? 4.948 18.975 10.207 1.00 80.44 176 GLN A C 1
ATOM 1327 O O . GLN A 1 176 ? 4.695 20.156 10.437 1.00 80.44 176 GLN A O 1
ATOM 1332 N N . VAL A 1 177 ? 4.954 18.471 8.973 1.00 79.69 177 VAL A N 1
ATOM 1333 C CA . VAL A 1 177 ? 4.691 19.227 7.750 1.00 79.69 177 VAL A CA 1
ATOM 1334 C C . VAL A 1 177 ? 3.429 18.667 7.116 1.00 79.69 177 VAL A C 1
ATOM 1336 O O . VAL A 1 177 ? 3.403 17.513 6.693 1.00 79.69 177 VAL A O 1
ATOM 1339 N N . SER A 1 178 ? 2.381 19.486 7.022 1.00 80.56 178 SER A N 1
ATOM 1340 C CA . SER A 1 178 ? 1.121 19.048 6.423 1.00 80.56 178 SER A CA 1
ATOM 1341 C C . SER A 1 178 ? 1.319 18.711 4.941 1.00 80.56 178 SER A C 1
ATOM 1343 O O . SER A 1 178 ? 1.443 19.593 4.091 1.00 80.56 178 SER A O 1
ATOM 1345 N N . CYS A 1 179 ? 1.359 17.415 4.636 1.00 89.00 179 CYS A N 1
ATOM 1346 C CA . CYS A 1 179 ? 1.413 16.877 3.283 1.00 89.00 179 CYS A CA 1
ATOM 1347 C C . CYS A 1 179 ? 0.378 15.755 3.147 1.00 89.00 179 CYS A C 1
ATOM 1349 O O . CYS A 1 179 ? 0.703 14.569 3.155 1.00 89.00 179 CYS A O 1
ATOM 1351 N N . GLU A 1 180 ? -0.892 16.143 3.034 1.00 91.81 180 GLU A N 1
ATOM 1352 C CA . GLU A 1 180 ? -2.034 15.217 3.009 1.00 91.81 180 GLU A CA 1
ATOM 1353 C C . GLU A 1 180 ? -1.893 14.146 1.919 1.00 91.81 180 GLU A C 1
ATOM 1355 O O . GLU A 1 180 ? -2.099 12.962 2.171 1.00 91.81 180 GLU A O 1
ATOM 1360 N N . SER A 1 181 ? -1.447 14.543 0.722 1.00 93.19 181 SER A N 1
ATOM 1361 C CA . SER A 1 181 ? -1.249 13.604 -0.388 1.00 93.19 181 SER A CA 1
ATOM 1362 C C . SER A 1 181 ? -0.247 12.493 -0.065 1.00 93.19 181 SER A C 1
ATOM 1364 O O . SER A 1 181 ? -0.537 11.336 -0.338 1.00 93.19 181 SER A O 1
ATOM 1366 N N . LEU A 1 182 ? 0.896 12.809 0.551 1.00 96.44 182 LEU A N 1
ATOM 1367 C CA . LEU A 1 182 ? 1.883 11.807 0.951 1.00 96.44 182 LEU A CA 1
ATOM 1368 C C . LEU A 1 182 ? 1.350 10.948 2.101 1.00 96.44 182 LEU A C 1
ATOM 1370 O O . LEU A 1 182 ? 1.457 9.723 2.054 1.00 96.44 182 LEU A O 1
ATOM 1374 N N . LEU A 1 183 ? 0.742 11.587 3.103 1.00 97.00 183 LEU A N 1
ATOM 1375 C CA . LEU A 1 183 ? 0.193 10.913 4.274 1.00 97.00 183 LEU A CA 1
ATOM 1376 C C . LEU A 1 183 ? -0.847 9.862 3.877 1.00 97.00 183 LEU A C 1
ATOM 1378 O O . LEU A 1 183 ? -0.774 8.721 4.330 1.00 97.00 183 LEU A O 1
ATOM 1382 N N . HIS A 1 184 ? -1.766 10.210 2.977 1.00 96.50 184 HIS A N 1
ATOM 1383 C CA . HIS A 1 184 ? -2.779 9.286 2.480 1.00 96.50 184 HIS A CA 1
ATOM 1384 C C . HIS A 1 184 ? -2.154 8.061 1.811 1.00 96.50 184 HIS A C 1
ATOM 1386 O O . HIS A 1 184 ? -2.515 6.937 2.151 1.00 96.50 184 HIS A O 1
ATOM 1392 N N . GLU A 1 185 ? -1.187 8.251 0.912 1.00 97.75 185 GLU A N 1
ATOM 1393 C CA . GLU A 1 185 ? -0.559 7.134 0.200 1.00 97.75 185 GLU A CA 1
ATOM 1394 C C . GLU A 1 185 ? 0.177 6.184 1.161 1.00 97.75 185 GLU A C 1
ATOM 1396 O O . GLU A 1 185 ? 0.072 4.966 1.004 1.00 97.75 185 GLU A O 1
ATOM 1401 N N . VAL A 1 186 ? 0.856 6.711 2.193 1.00 98.19 186 VAL A N 1
ATOM 1402 C CA . VAL A 1 186 ? 1.513 5.889 3.230 1.00 98.19 186 VAL A CA 1
ATOM 1403 C C . VAL A 1 186 ? 0.489 5.121 4.060 1.00 98.19 186 VAL A C 1
ATOM 1405 O O . VAL A 1 186 ? 0.651 3.915 4.252 1.00 98.19 186 VAL A O 1
ATOM 1408 N N . ILE A 1 187 ? -0.571 5.791 4.532 1.00 98.31 187 ILE A N 1
ATOM 1409 C CA . ILE A 1 187 ? -1.643 5.154 5.312 1.00 98.31 187 ILE A CA 1
ATOM 1410 C C . ILE A 1 187 ? -2.217 3.983 4.527 1.00 98.31 187 ILE A C 1
ATOM 1412 O O . ILE A 1 187 ? -2.393 2.894 5.080 1.00 98.31 187 ILE A O 1
ATOM 1416 N N . VAL A 1 188 ? -2.504 4.186 3.240 1.00 97.75 188 VAL A N 1
ATOM 1417 C CA . VAL A 1 188 ? -3.075 3.113 2.441 1.00 97.75 188 VAL A CA 1
ATOM 1418 C C . VAL A 1 188 ? -2.092 1.970 2.218 1.00 97.75 188 VAL A C 1
ATOM 1420 O O . VAL A 1 188 ? -2.467 0.812 2.411 1.00 97.75 188 VAL A O 1
ATOM 1423 N N . CYS A 1 189 ? -0.845 2.285 1.884 1.00 98.38 189 CYS A N 1
ATOM 1424 C CA . CYS A 1 189 ? 0.179 1.279 1.633 1.00 98.38 189 CYS A CA 1
ATOM 1425 C C . CYS A 1 189 ? 0.373 0.366 2.854 1.00 98.38 189 CYS A C 1
ATOM 1427 O O . CYS A 1 189 ? 0.425 -0.854 2.713 1.00 98.38 189 CYS A O 1
ATOM 1429 N N . VAL A 1 190 ? 0.353 0.931 4.070 1.00 98.75 190 VAL A N 1
ATOM 1430 C CA . VAL A 1 190 ? 0.371 0.155 5.324 1.00 98.75 190 VAL A CA 1
ATOM 1431 C C . VAL A 1 190 ? -0.871 -0.734 5.475 1.00 98.75 190 VAL A C 1
ATOM 1433 O O . VAL A 1 190 ? -0.759 -1.880 5.910 1.00 98.75 190 VAL A O 1
ATOM 1436 N N . GLY A 1 191 ? -2.052 -0.248 5.090 1.00 98.44 191 GLY A N 1
ATOM 1437 C CA . GLY A 1 191 ? -3.281 -1.046 5.105 1.00 98.44 191 GLY A CA 1
ATOM 1438 C C . GLY A 1 191 ? -3.195 -2.266 4.186 1.00 98.44 191 GLY A C 1
ATOM 1439 O O . GLY A 1 191 ? -3.462 -3.382 4.622 1.00 98.44 191 GLY A O 1
ATOM 1440 N N . TYR A 1 192 ? -2.745 -2.087 2.942 1.00 98.31 192 TYR A N 1
ATOM 1441 C CA . TYR A 1 192 ? -2.541 -3.219 2.034 1.00 98.31 192 TYR A CA 1
ATOM 1442 C C . TYR A 1 192 ? -1.431 -4.156 2.475 1.00 98.31 192 TYR A C 1
ATOM 1444 O O . TYR A 1 192 ? -1.556 -5.365 2.324 1.00 98.31 192 TYR A O 1
ATOM 1452 N N . PHE A 1 193 ? -0.364 -3.624 3.057 1.00 98.69 193 PHE A N 1
ATOM 1453 C CA . PHE A 1 193 ? 0.713 -4.451 3.575 1.00 98.69 193 PHE A CA 1
ATOM 1454 C C . PHE A 1 193 ? 0.224 -5.413 4.672 1.00 98.69 193 PHE A C 1
ATOM 1456 O O . PHE A 1 193 ? 0.709 -6.537 4.756 1.00 98.69 193 PHE A O 1
ATOM 1463 N N . THR A 1 194 ? -0.759 -4.998 5.477 1.00 98.69 194 THR A N 1
ATOM 1464 C CA . THR A 1 194 ? -1.178 -5.708 6.698 1.00 98.69 194 THR A CA 1
ATOM 1465 C C . THR A 1 194 ? -2.483 -6.496 6.586 1.00 98.69 194 THR A C 1
ATOM 1467 O O . THR A 1 194 ? -2.676 -7.439 7.354 1.00 98.69 194 THR A O 1
ATOM 1470 N N . VAL A 1 195 ? -3.386 -6.141 5.664 1.00 98.12 195 VAL A N 1
ATOM 1471 C CA . VAL A 1 195 ? -4.716 -6.765 5.570 1.00 98.12 195 VAL A CA 1
ATOM 1472 C C . VAL A 1 195 ? -4.617 -8.287 5.426 1.00 98.12 195 VAL A C 1
ATOM 1474 O O . VAL A 1 195 ? -3.988 -8.795 4.502 1.00 98.12 195 VAL A O 1
ATOM 1477 N N . ASN A 1 196 ? -5.248 -9.018 6.353 1.00 96.62 196 ASN A N 1
ATOM 1478 C CA . ASN A 1 196 ? -5.242 -10.486 6.421 1.00 96.62 196 ASN A CA 1
ATOM 1479 C C . ASN A 1 196 ? -3.850 -11.141 6.401 1.00 96.62 196 ASN A C 1
ATOM 1481 O O . ASN A 1 196 ? -3.729 -12.297 5.997 1.00 96.62 196 ASN A O 1
ATOM 1485 N N . HIS A 1 197 ? -2.810 -10.439 6.855 1.00 98.00 197 HIS A N 1
ATOM 1486 C CA . HIS A 1 197 ? -1.443 -10.949 6.829 1.00 98.00 197 HIS A CA 1
ATOM 1487 C C . HIS A 1 197 ? -0.777 -10.822 8.211 1.00 98.00 197 HIS A C 1
ATOM 1489 O O . HIS A 1 197 ? -0.119 -9.814 8.487 1.00 98.00 197 HIS A O 1
ATOM 1495 N N . PRO A 1 198 ? -0.907 -11.840 9.089 1.00 97.81 198 PRO A N 1
ATOM 1496 C CA . PRO A 1 198 ? -0.427 -11.787 10.473 1.00 97.81 198 PRO A CA 1
ATOM 1497 C C . PRO A 1 198 ? 1.052 -11.408 10.621 1.00 97.81 198 PRO A C 1
ATOM 1499 O O . PRO A 1 198 ? 1.383 -10.568 11.455 1.00 97.81 198 PRO A O 1
ATOM 1502 N N . ASP A 1 199 ? 1.936 -11.946 9.776 1.00 98.06 199 ASP A N 1
ATOM 1503 C CA . ASP A 1 199 ? 3.372 -11.643 9.871 1.00 98.06 199 ASP A CA 1
ATOM 1504 C C . ASP A 1 199 ? 3.663 -10.162 9.573 1.00 98.06 199 ASP A C 1
ATOM 1506 O O . ASP A 1 199 ? 4.333 -9.477 10.346 1.00 98.06 199 ASP A O 1
ATOM 1510 N N . ASN A 1 200 ? 3.061 -9.609 8.517 1.00 98.56 200 ASN A N 1
ATOM 1511 C CA . ASN A 1 200 ? 3.177 -8.193 8.168 1.00 98.56 200 ASN A CA 1
ATOM 1512 C C . ASN A 1 200 ? 2.522 -7.276 9.218 1.00 98.56 200 ASN A C 1
ATOM 1514 O O . ASN A 1 200 ? 3.026 -6.180 9.484 1.00 98.56 200 ASN A O 1
ATOM 1518 N N . GLN A 1 201 ? 1.441 -7.715 9.874 1.00 98.62 201 GLN A N 1
ATOM 1519 C CA . GLN A 1 201 ? 0.863 -7.006 11.024 1.00 98.62 201 GLN A CA 1
ATOM 1520 C C . GLN A 1 201 ? 1.853 -6.914 12.198 1.00 98.62 201 GLN A C 1
ATOM 1522 O O . GLN A 1 201 ? 1.906 -5.878 12.866 1.00 98.62 201 GLN A O 1
ATOM 1527 N N . VAL A 1 202 ? 2.665 -7.954 12.438 1.00 98.25 202 VAL A N 1
ATOM 1528 C CA . VAL A 1 202 ? 3.716 -7.939 13.472 1.00 98.25 202 VAL A CA 1
ATOM 1529 C C . VAL A 1 202 ? 4.813 -6.925 13.136 1.00 98.25 202 VAL A C 1
ATOM 1531 O O . VAL A 1 202 ? 5.303 -6.228 14.027 1.00 98.25 202 VAL A O 1
ATOM 1534 N N . ILE A 1 203 ? 5.160 -6.771 11.855 1.00 98.12 203 ILE A N 1
ATOM 1535 C CA . ILE A 1 203 ? 6.155 -5.783 11.420 1.00 98.12 203 ILE A CA 1
ATOM 1536 C C . ILE A 1 203 ? 5.739 -4.369 11.852 1.00 98.12 203 ILE A C 1
ATOM 1538 O O . ILE A 1 203 ? 6.535 -3.673 12.483 1.00 98.12 203 ILE A O 1
ATOM 1542 N N . VAL A 1 204 ? 4.497 -3.940 11.603 1.00 97.69 204 VAL A N 1
ATOM 1543 C CA . VAL A 1 204 ? 4.074 -2.548 11.876 1.00 97.69 204 VAL A CA 1
ATOM 1544 C C . VAL A 1 204 ? 3.938 -2.196 13.364 1.00 97.69 204 VAL A C 1
ATOM 1546 O O . VAL A 1 204 ? 4.043 -1.017 13.713 1.00 97.69 204 VAL A O 1
ATOM 1549 N N . GLN A 1 205 ? 3.759 -3.187 14.246 1.00 95.31 205 GLN A N 1
ATOM 1550 C CA . GLN A 1 205 ? 3.736 -2.980 15.704 1.00 95.31 205 GLN A CA 1
ATOM 1551 C C . GLN A 1 205 ? 5.122 -3.034 16.367 1.00 95.31 205 GLN A C 1
ATOM 1553 O O . GLN A 1 205 ? 5.222 -2.833 17.572 1.00 95.31 205 GLN A O 1
ATOM 1558 N N . SER A 1 206 ? 6.189 -3.322 15.618 1.00 93.94 206 SER A N 1
ATOM 1559 C CA . SER A 1 206 ? 7.524 -3.565 16.176 1.00 93.94 206 SER A CA 1
ATOM 1560 C C . SER A 1 206 ? 8.522 -2.428 15.912 1.00 93.94 206 SER A C 1
ATOM 1562 O O . SER A 1 206 ? 8.335 -1.554 15.057 1.00 93.94 206 SER A O 1
ATOM 1564 N N . GLY A 1 207 ? 9.644 -2.464 16.635 1.00 91.62 207 GLY A N 1
ATOM 1565 C CA . GLY A 1 207 ? 10.769 -1.545 16.476 1.00 91.62 207 GLY A CA 1
ATOM 1566 C C . GLY A 1 207 ? 10.698 -0.309 17.370 1.00 91.62 207 GLY A C 1
ATOM 1567 O O . GLY A 1 207 ? 10.165 -0.361 18.471 1.00 91.62 207 GLY A O 1
ATOM 1568 N N . ARG A 1 208 ? 11.311 0.799 16.930 1.00 89.62 208 ARG A N 1
ATOM 1569 C CA . ARG A 1 208 ? 11.397 2.028 17.735 1.00 89.62 208 ARG A CA 1
ATOM 1570 C C . ARG A 1 208 ? 10.011 2.642 17.941 1.00 89.62 208 ARG A C 1
ATOM 1572 O O . ARG A 1 208 ? 9.264 2.797 16.977 1.00 89.62 208 ARG A O 1
ATOM 1579 N N . HIS A 1 209 ? 9.722 3.031 19.181 1.00 90.19 209 HIS A N 1
ATOM 1580 C CA . HIS A 1 209 ? 8.504 3.751 19.540 1.00 90.19 209 HIS A CA 1
ATOM 1581 C C . HIS A 1 209 ? 8.597 5.251 19.181 1.00 90.19 209 HIS A C 1
ATOM 1583 O O . HIS A 1 209 ? 9.686 5.824 19.275 1.00 90.19 209 HIS A O 1
ATOM 1589 N N . PRO A 1 210 ? 7.476 5.903 18.814 1.00 94.88 210 PRO A N 1
ATOM 1590 C CA . PRO A 1 210 ? 6.194 5.273 18.496 1.00 94.88 210 PRO A CA 1
ATOM 1591 C C . PRO A 1 210 ? 6.298 4.435 17.211 1.00 94.88 210 PRO A C 1
ATOM 1593 O O . PRO A 1 210 ? 6.918 4.853 16.226 1.00 94.88 210 PRO A O 1
ATOM 1596 N N . THR A 1 211 ? 5.719 3.231 17.247 1.00 97.31 211 THR A N 1
ATOM 1597 C CA . THR A 1 211 ? 5.734 2.270 16.129 1.00 97.31 211 THR A CA 1
ATOM 1598 C C . THR A 1 211 ? 4.876 2.777 14.969 1.00 97.31 211 THR A C 1
ATOM 1600 O O . THR A 1 211 ? 4.157 3.764 15.112 1.00 97.31 211 THR A O 1
ATOM 1603 N N . VAL A 1 212 ? 4.922 2.124 13.801 1.00 98.25 212 VAL A N 1
ATOM 1604 C CA . VAL A 1 212 ? 4.085 2.536 12.655 1.00 98.25 212 VAL A CA 1
ATOM 1605 C C . VAL A 1 212 ? 2.603 2.500 13.036 1.00 98.25 212 VAL A C 1
ATOM 1607 O O . VAL A 1 212 ? 1.889 3.461 12.761 1.00 98.25 212 VAL A O 1
ATOM 1610 N N . LEU A 1 213 ? 2.162 1.446 13.732 1.00 98.38 213 LEU A N 1
ATOM 1611 C CA . LEU A 1 213 ? 0.790 1.347 14.229 1.00 98.38 213 LEU A CA 1
ATOM 1612 C C . LEU A 1 213 ? 0.447 2.486 15.204 1.00 98.38 213 LEU A C 1
ATOM 1614 O O . LEU A 1 213 ? -0.562 3.156 15.016 1.00 98.38 213 LEU A O 1
ATOM 1618 N N . GLN A 1 214 ? 1.304 2.766 16.191 1.00 97.75 214 GLN A N 1
ATOM 1619 C CA . GLN A 1 214 ? 1.065 3.866 17.136 1.00 97.75 214 GLN A CA 1
ATOM 1620 C C . GLN A 1 214 ? 1.015 5.227 16.437 1.00 97.75 214 GLN A C 1
ATOM 1622 O O . GLN A 1 214 ? 0.129 6.026 16.717 1.00 97.75 214 GLN A O 1
ATOM 1627 N N . LYS A 1 215 ? 1.905 5.481 15.469 1.00 97.44 215 LYS A N 1
ATOM 1628 C CA . LYS A 1 215 ? 1.896 6.722 14.680 1.00 97.44 215 LYS A CA 1
ATOM 1629 C C . LYS A 1 215 ? 0.593 6.916 13.906 1.00 97.44 215 LYS A C 1
ATOM 1631 O O . LYS A 1 215 ? 0.127 8.045 13.808 1.00 97.44 215 LYS A O 1
ATOM 1636 N N . LEU A 1 216 ? -0.003 5.841 13.380 1.00 97.81 216 LEU A N 1
ATOM 1637 C CA . LEU A 1 216 ? -1.323 5.900 12.742 1.00 97.81 216 LEU A CA 1
ATOM 1638 C C . LEU A 1 216 ? -2.427 6.254 13.749 1.00 97.81 216 LEU A C 1
ATOM 1640 O O . LEU A 1 216 ? -3.298 7.062 13.436 1.00 97.81 216 LEU A O 1
ATOM 1644 N N . CYS A 1 217 ? -2.373 5.696 14.961 1.00 96.88 217 CYS A N 1
ATOM 1645 C CA . CYS A 1 217 ? -3.316 6.020 16.035 1.00 96.88 217 CYS A CA 1
ATOM 1646 C C . CYS A 1 217 ? -3.143 7.447 16.590 1.00 96.88 217 CYS A C 1
ATOM 1648 O O . CYS A 1 217 ? -4.082 8.004 17.147 1.00 96.88 217 CYS A O 1
ATOM 1650 N N . GLN A 1 218 ? -1.965 8.046 16.416 1.00 94.81 218 GLN A N 1
ATOM 1651 C CA . GLN A 1 218 ? -1.603 9.377 16.921 1.00 94.81 218 GLN A CA 1
ATOM 1652 C C . GLN A 1 218 ? -1.738 10.492 15.871 1.00 94.81 218 GLN A C 1
ATOM 1654 O O . GLN A 1 218 ? -1.268 11.612 16.086 1.00 94.81 218 GLN A O 1
ATOM 1659 N N . LEU A 1 219 ? -2.354 10.208 14.717 1.00 95.31 219 LEU A N 1
ATOM 1660 C CA . LEU A 1 219 ? -2.623 11.228 13.702 1.00 95.31 219 LEU A CA 1
ATOM 1661 C C . LEU A 1 219 ? -3.530 12.354 14.248 1.00 95.31 219 LEU A C 1
ATOM 1663 O O . LEU A 1 219 ? -4.214 12.184 15.259 1.00 95.31 219 LEU A O 1
ATOM 1667 N N . PRO A 1 220 ? -3.576 13.530 13.592 1.00 94.19 220 PRO A N 1
ATOM 1668 C CA . PRO A 1 220 ? -4.450 14.618 14.021 1.00 94.19 220 PRO A CA 1
ATOM 1669 C C . PRO A 1 220 ? -5.921 14.189 14.123 1.00 94.19 220 PRO A C 1
ATOM 1671 O O . PRO A 1 220 ? -6.409 13.435 13.284 1.00 94.19 220 PRO A O 1
ATOM 1674 N N . PHE A 1 221 ? -6.659 14.754 15.087 1.00 93.94 221 PHE A N 1
ATOM 1675 C CA . PHE A 1 221 ? -8.064 14.410 15.382 1.00 93.94 221 PHE A CA 1
ATOM 1676 C C . PHE A 1 221 ? -8.999 14.402 14.156 1.00 93.94 221 PHE A C 1
ATOM 1678 O O . PHE A 1 221 ? -9.983 13.663 14.121 1.00 93.94 221 PHE A O 1
ATOM 1685 N N . GLN A 1 222 ? -8.693 15.190 13.121 1.00 94.62 222 GLN A N 1
ATOM 1686 C CA . GLN A 1 222 ? -9.448 15.215 11.864 1.00 94.62 222 GLN A CA 1
ATOM 1687 C C . GLN A 1 222 ? -9.506 13.833 11.187 1.00 94.62 222 GLN A C 1
ATOM 1689 O O . GLN A 1 222 ? -10.544 13.473 10.641 1.00 94.62 222 GLN A O 1
ATOM 1694 N N . TYR A 1 223 ? -8.455 13.012 11.303 1.00 95.38 223 TYR A N 1
ATOM 1695 C CA . TYR A 1 223 ? -8.430 11.637 10.785 1.00 95.38 223 TYR A CA 1
ATOM 1696 C C . TYR A 1 223 ? -9.325 10.656 11.559 1.00 95.38 223 TYR A C 1
ATOM 1698 O O . TYR A 1 223 ? -9.530 9.532 11.107 1.00 95.38 223 TYR A O 1
ATOM 1706 N N . PHE A 1 224 ? -9.893 11.089 12.688 1.00 96.00 224 PHE A N 1
ATOM 1707 C CA . PHE A 1 224 ? -10.825 10.321 13.516 1.00 96.00 224 PHE A CA 1
ATOM 1708 C C . PHE A 1 224 ? -12.246 10.896 13.515 1.00 96.00 224 PHE A C 1
ATOM 1710 O O . PHE A 1 224 ? -13.131 10.326 14.150 1.00 96.00 224 PHE A O 1
ATOM 1717 N N . SER A 1 225 ? -12.474 12.020 12.828 1.00 94.81 225 SER A N 1
ATOM 1718 C CA . SER A 1 225 ? -13.736 12.767 12.901 1.00 94.81 225 SER A CA 1
ATOM 1719 C C . SER A 1 225 ? -14.266 13.267 11.553 1.00 94.81 225 SER A C 1
ATOM 1721 O O . SER A 1 225 ? -15.481 13.270 11.369 1.00 94.81 225 SER A O 1
ATOM 1723 N N . ASP A 1 226 ? -13.413 13.658 10.594 1.00 94.69 226 ASP A N 1
ATOM 1724 C CA . ASP A 1 226 ? -13.858 14.077 9.255 1.00 94.69 226 ASP A CA 1
ATOM 1725 C C . ASP A 1 226 ? -14.264 12.837 8.429 1.00 94.69 226 ASP A C 1
ATOM 1727 O O . ASP A 1 226 ? -13.413 11.973 8.181 1.00 94.69 226 ASP A O 1
ATOM 1731 N N . PRO A 1 227 ? -15.517 12.748 7.928 1.00 91.38 227 PRO A N 1
ATOM 1732 C CA . PRO A 1 227 ? -16.002 11.625 7.121 1.00 91.38 227 PRO A CA 1
ATOM 1733 C C . PRO A 1 227 ? -15.141 11.269 5.901 1.00 91.38 227 PRO A C 1
ATOM 1735 O O . PRO A 1 227 ? -15.198 10.139 5.414 1.00 91.38 227 PRO A O 1
ATOM 1738 N N . ARG A 1 228 ? -14.361 12.216 5.370 1.00 92.12 228 ARG A N 1
ATOM 1739 C CA . ARG A 1 228 ? -13.442 11.982 4.249 1.00 92.12 228 ARG A CA 1
ATOM 1740 C C . ARG A 1 228 ? -12.146 11.327 4.714 1.00 92.12 228 ARG A C 1
ATOM 1742 O O . ARG A 1 228 ? -11.683 10.394 4.068 1.00 92.12 228 ARG A O 1
ATOM 1749 N N . LEU A 1 229 ? -11.585 11.783 5.833 1.00 94.44 229 LEU A N 1
ATOM 1750 C CA . LEU A 1 229 ? -10.293 11.311 6.337 1.00 94.44 229 LEU A CA 1
ATOM 1751 C C . LEU A 1 229 ? -10.410 9.976 7.080 1.00 94.44 229 LEU A C 1
ATOM 1753 O O . LEU A 1 229 ? -9.518 9.135 6.956 1.00 94.44 229 LEU A O 1
ATOM 1757 N N . ILE A 1 230 ? -11.535 9.712 7.757 1.00 95.06 230 ILE A N 1
ATOM 1758 C CA . ILE A 1 230 ? -11.781 8.393 8.366 1.00 95.06 230 ILE A CA 1
ATOM 1759 C C . ILE A 1 230 ? -11.799 7.281 7.304 1.00 95.06 230 ILE A C 1
ATOM 1761 O O . ILE A 1 230 ? -11.313 6.184 7.563 1.00 95.06 230 ILE A O 1
ATOM 1765 N N . LYS A 1 231 ? -12.264 7.565 6.074 1.00 94.75 231 LYS A N 1
ATOM 1766 C CA . LYS A 1 231 ? -12.225 6.613 4.945 1.00 94.75 231 LYS A CA 1
ATOM 1767 C C . LYS A 1 231 ? -10.805 6.318 4.458 1.00 94.75 231 LYS A C 1
ATOM 1769 O O . LYS A 1 231 ? -10.583 5.308 3.798 1.00 94.75 231 LYS A O 1
ATOM 1774 N N . VAL A 1 232 ? -9.839 7.172 4.788 1.00 95.69 232 VAL A N 1
ATOM 1775 C CA . VAL A 1 232 ? -8.421 6.928 4.509 1.00 95.69 232 VAL A CA 1
ATOM 1776 C C . VAL A 1 232 ? -7.806 6.074 5.619 1.00 95.69 232 VAL A C 1
ATOM 1778 O O . VAL A 1 232 ? -7.202 5.040 5.320 1.00 95.69 232 VAL A O 1
ATOM 1781 N N . LEU A 1 233 ? -7.984 6.487 6.881 1.00 97.50 233 LEU A N 1
ATOM 1782 C CA . LEU A 1 233 ? -7.317 5.895 8.045 1.00 97.50 233 LEU A CA 1
ATOM 1783 C C . LEU A 1 233 ? -7.944 4.584 8.526 1.00 97.50 233 LEU A C 1
ATOM 1785 O O . LEU A 1 233 ? -7.230 3.600 8.723 1.00 97.50 233 LEU A O 1
ATOM 1789 N N . PHE A 1 234 ? -9.259 4.553 8.745 1.00 98.00 234 PHE A N 1
ATOM 1790 C CA . PHE A 1 234 ? -9.900 3.453 9.469 1.00 98.00 234 PHE A CA 1
ATOM 1791 C C . PHE A 1 234 ? -9.751 2.102 8.766 1.00 98.00 234 PHE A C 1
ATOM 1793 O O . PHE A 1 234 ? -9.436 1.138 9.463 1.00 98.00 234 PHE A O 1
ATOM 1800 N N . PRO A 1 235 ? -9.865 1.989 7.426 1.00 97.88 235 PRO A N 1
ATOM 1801 C CA . PRO A 1 235 ? -9.599 0.721 6.752 1.00 97.88 235 PRO A CA 1
ATOM 1802 C C . PRO A 1 235 ? -8.187 0.180 7.018 1.00 97.88 235 PRO A C 1
ATOM 1804 O O . PRO A 1 235 ? -8.022 -1.025 7.187 1.00 97.88 235 PRO A O 1
ATOM 1807 N N . SER A 1 236 ? -7.176 1.052 7.117 1.00 98.38 236 SER A N 1
ATOM 1808 C CA . SER A 1 236 ? -5.804 0.638 7.439 1.00 98.38 236 SER A CA 1
ATOM 1809 C C . SER A 1 236 ? -5.636 0.221 8.899 1.00 98.38 236 SER A C 1
ATOM 1811 O O . SER A 1 236 ? -4.922 -0.741 9.162 1.00 98.38 236 SER A O 1
ATOM 1813 N N . LEU A 1 237 ? -6.305 0.888 9.846 1.00 98.56 237 LEU A N 1
ATOM 1814 C CA . LEU A 1 237 ? -6.310 0.457 11.252 1.00 98.56 237 LEU A CA 1
ATOM 1815 C C . LEU A 1 237 ? -7.029 -0.888 11.425 1.00 98.56 237 LEU A C 1
ATOM 1817 O O . LEU A 1 237 ? -6.543 -1.763 12.138 1.00 98.56 237 LEU A O 1
ATOM 1821 N N . ILE A 1 238 ? -8.154 -1.083 10.731 1.00 98.62 238 ILE A N 1
ATOM 1822 C CA . ILE A 1 238 ? -8.876 -2.361 10.700 1.00 98.62 238 ILE A CA 1
ATOM 1823 C C . ILE A 1 238 ? -7.963 -3.459 10.143 1.00 98.62 238 ILE A C 1
ATOM 1825 O O . ILE A 1 238 ? -7.799 -4.490 10.788 1.00 98.62 238 ILE A O 1
ATOM 1829 N N . ALA A 1 239 ? -7.328 -3.223 8.992 1.00 98.38 239 ALA A N 1
ATOM 1830 C CA . ALA A 1 239 ? -6.393 -4.158 8.370 1.00 98.38 239 ALA A CA 1
ATOM 1831 C C . ALA A 1 239 ? -5.204 -4.511 9.277 1.00 98.38 239 ALA A C 1
ATOM 1833 O O . ALA A 1 239 ? -4.836 -5.682 9.378 1.00 98.38 239 ALA A O 1
ATOM 1834 N N . ALA A 1 240 ? -4.636 -3.520 9.967 1.00 98.38 240 ALA A N 1
ATOM 1835 C CA . ALA A 1 240 ? -3.502 -3.723 10.857 1.00 98.38 240 ALA A CA 1
ATOM 1836 C C . ALA A 1 240 ? -3.878 -4.485 12.136 1.00 98.38 240 ALA A C 1
ATOM 1838 O O . ALA A 1 240 ? -3.049 -5.232 12.645 1.00 98.38 240 ALA A O 1
ATOM 1839 N N . CYS A 1 241 ? -5.095 -4.320 12.663 1.00 98.38 241 CYS A N 1
ATOM 1840 C CA . CYS A 1 241 ? -5.460 -4.855 13.980 1.00 98.38 241 CYS A CA 1
ATOM 1841 C C . CYS A 1 241 ? -6.377 -6.082 13.950 1.00 98.38 241 CYS A C 1
ATOM 1843 O O . CYS A 1 241 ? -6.411 -6.831 14.928 1.00 98.38 241 CYS A O 1
ATOM 1845 N N . TYR A 1 242 ? -7.149 -6.296 12.884 1.00 98.19 242 TYR A N 1
ATOM 1846 C CA . TYR A 1 242 ? -8.092 -7.410 12.828 1.00 98.19 242 TYR A CA 1
ATOM 1847 C C . TYR A 1 242 ? -7.371 -8.760 12.943 1.00 98.19 242 TYR A C 1
ATOM 1849 O O . TYR A 1 242 ? -6.369 -9.003 12.271 1.00 98.19 242 TYR A O 1
ATOM 1857 N N . ASN A 1 243 ? -7.908 -9.631 13.805 1.00 97.06 243 ASN A N 1
ATOM 1858 C CA . ASN A 1 243 ? -7.360 -10.949 14.134 1.00 97.06 243 ASN A CA 1
ATOM 1859 C C . ASN A 1 243 ? -5.931 -10.927 14.723 1.00 97.06 243 ASN A C 1
ATOM 1861 O O . ASN A 1 243 ? -5.238 -11.942 14.711 1.00 97.06 243 ASN A O 1
ATOM 1865 N N . ASN A 1 244 ? -5.500 -9.790 15.282 1.00 97.62 244 ASN A N 1
ATOM 1866 C CA . ASN A 1 244 ? -4.228 -9.654 15.986 1.00 97.62 244 ASN A CA 1
ATOM 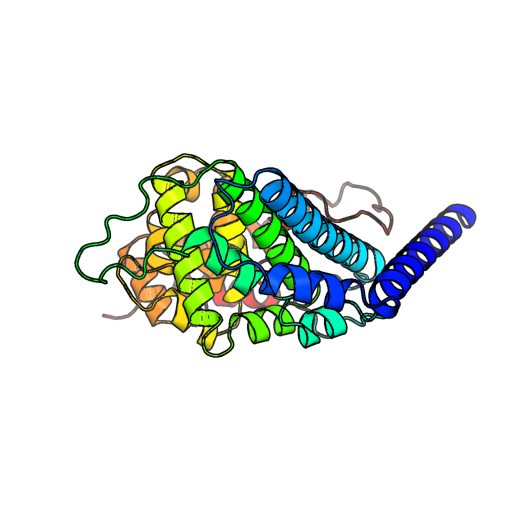1867 C C . ASN A 1 244 ? -4.437 -8.974 17.341 1.00 97.62 244 ASN A C 1
ATOM 1869 O O . ASN A 1 244 ? -4.683 -7.770 17.435 1.00 97.62 244 ASN A O 1
ATOM 1873 N N . LEU A 1 245 ? -4.351 -9.769 18.408 1.00 96.25 245 LEU A N 1
ATOM 1874 C CA . LEU A 1 245 ? -4.678 -9.296 19.748 1.00 96.25 245 LEU A CA 1
ATOM 1875 C C . LEU A 1 245 ? -3.700 -8.237 20.265 1.00 96.25 245 LEU A C 1
ATOM 1877 O O . LEU A 1 245 ? -4.127 -7.269 20.884 1.00 96.25 245 LEU A O 1
ATOM 1881 N N . GLN A 1 246 ? -2.408 -8.378 19.969 1.00 96.81 246 GLN A N 1
ATOM 1882 C CA . GLN A 1 246 ? -1.402 -7.405 20.400 1.00 96.81 246 GLN A CA 1
ATOM 1883 C C . GLN A 1 246 ? -1.615 -6.052 19.714 1.00 96.81 246 GLN A C 1
ATOM 1885 O O . GLN A 1 246 ? -1.669 -5.022 20.387 1.00 96.81 246 GLN A O 1
ATOM 1890 N N . ASN A 1 247 ? -1.872 -6.053 18.402 1.00 97.81 247 ASN A N 1
ATOM 1891 C CA . ASN A 1 247 ? -2.197 -4.827 17.670 1.00 97.81 247 ASN A CA 1
ATOM 1892 C C . ASN A 1 247 ? -3.489 -4.183 18.192 1.00 97.81 247 ASN A C 1
ATOM 1894 O O . ASN A 1 247 ? -3.566 -2.960 18.305 1.00 97.81 247 ASN A O 1
ATOM 1898 N N . LYS A 1 248 ? -4.495 -4.988 18.561 1.00 97.31 248 LYS A N 1
ATOM 1899 C CA . LYS A 1 248 ? -5.714 -4.485 19.203 1.00 97.31 248 LYS A CA 1
ATOM 1900 C C . LYS A 1 248 ? -5.426 -3.834 20.562 1.00 97.31 248 LYS A C 1
ATOM 1902 O O . LYS A 1 248 ? -5.943 -2.752 20.805 1.00 97.31 248 LYS A O 1
ATOM 1907 N N . ILE A 1 249 ? -4.591 -4.430 21.414 1.00 96.50 249 ILE A N 1
ATOM 1908 C CA . ILE A 1 249 ? -4.213 -3.838 22.711 1.00 96.50 249 ILE A CA 1
ATOM 1909 C C . ILE A 1 249 ? -3.520 -2.483 22.507 1.00 96.50 249 ILE A C 1
ATOM 1911 O O . ILE A 1 249 ? -3.851 -1.518 23.191 1.00 96.50 249 ILE A O 1
ATOM 1915 N N . ILE A 1 250 ? -2.599 -2.386 21.542 1.00 96.12 250 ILE A N 1
ATOM 1916 C CA . ILE A 1 250 ? -1.941 -1.116 21.188 1.00 96.12 250 ILE A CA 1
ATOM 1917 C C . ILE A 1 250 ? -2.976 -0.089 20.713 1.00 96.12 250 ILE A C 1
ATOM 1919 O O . ILE A 1 250 ? -2.950 1.061 21.141 1.00 96.12 250 ILE A O 1
ATOM 1923 N N . LEU A 1 251 ? -3.914 -0.498 19.855 1.00 96.38 251 LEU A N 1
ATOM 1924 C CA . LEU A 1 251 ? -4.995 0.363 19.377 1.00 96.38 251 LEU A CA 1
ATOM 1925 C C . LEU A 1 251 ? -5.858 0.890 20.536 1.00 96.38 251 LEU A C 1
ATOM 1927 O O . LEU A 1 251 ? -6.136 2.083 20.569 1.00 96.38 251 LEU A O 1
ATOM 1931 N N . GLU A 1 252 ? -6.238 0.032 21.489 1.00 95.44 252 GLU A N 1
ATOM 1932 C CA . GLU A 1 252 ? -7.059 0.388 22.661 1.00 95.44 252 GLU A CA 1
ATOM 1933 C C . GLU A 1 252 ? -6.367 1.364 23.622 1.00 95.44 252 GLU A C 1
ATOM 1935 O O . GLU A 1 252 ? -7.046 2.108 24.333 1.00 95.44 252 GLU A O 1
ATOM 1940 N N . GLN A 1 253 ? -5.031 1.375 23.654 1.00 94.00 253 GLN A N 1
ATOM 1941 C CA . GLN A 1 253 ? -4.258 2.339 24.443 1.00 94.00 253 GLN A CA 1
ATOM 1942 C C . GLN A 1 253 ? -4.308 3.753 23.850 1.00 94.00 253 GLN A C 1
ATOM 1944 O O . GLN A 1 253 ? -4.227 4.726 24.597 1.00 94.00 253 GLN A O 1
ATOM 1949 N N . GLU A 1 254 ? -4.455 3.869 22.530 1.00 92.25 254 GLU A N 1
ATOM 1950 C CA . GLU A 1 254 ? -4.372 5.143 21.807 1.00 92.25 254 GLU A CA 1
ATOM 1951 C C . GLU A 1 254 ? -5.763 5.683 21.409 1.00 92.25 254 GLU A C 1
ATOM 1953 O O . GLU A 1 254 ? -5.972 6.895 21.365 1.00 92.25 254 GLU A O 1
ATOM 1958 N N . MET A 1 255 ? -6.741 4.810 21.128 1.00 92.56 255 MET A N 1
ATOM 1959 C CA . MET A 1 255 ? -8.097 5.195 20.717 1.00 92.56 255 MET A CA 1
ATOM 1960 C C . MET A 1 255 ? -9.171 4.138 21.042 1.00 92.56 255 MET A C 1
ATOM 1962 O O . MET A 1 255 ? -8.897 2.971 21.297 1.00 92.56 255 MET A O 1
ATOM 1966 N N . SER A 1 256 ? -10.448 4.531 20.982 1.00 93.38 256 SER A N 1
ATOM 1967 C CA . SER A 1 256 ? -11.571 3.609 21.210 1.00 93.38 256 SER A CA 1
ATOM 1968 C C . SER A 1 256 ? -11.846 2.711 19.998 1.00 93.38 256 SER A C 1
ATOM 1970 O O . SER A 1 256 ? -12.282 3.197 18.953 1.00 93.38 256 SER A O 1
ATOM 1972 N N . CYS A 1 257 ? -11.715 1.387 20.155 1.00 94.44 257 CYS A N 1
ATOM 1973 C CA . CYS A 1 257 ? -12.065 0.404 19.115 1.00 94.44 257 CYS A CA 1
ATOM 1974 C C . CYS A 1 257 ? -13.531 0.470 18.657 1.00 94.44 257 CYS A C 1
ATOM 1976 O O . CYS A 1 257 ? -13.845 0.041 17.546 1.00 94.44 257 CYS A O 1
ATOM 1978 N N . 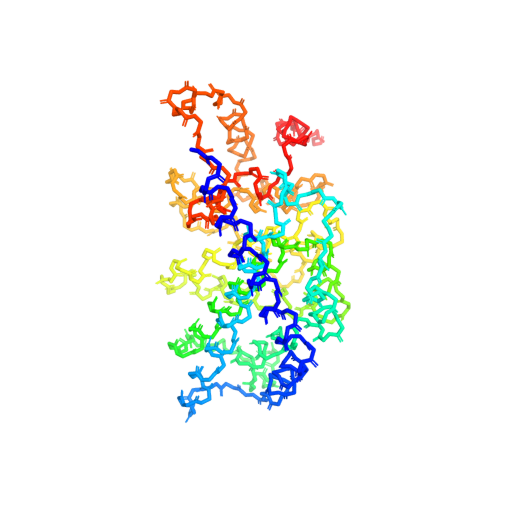VAL A 1 258 ? -14.421 1.052 19.469 1.00 95.38 258 VAL A N 1
ATOM 1979 C CA . VAL A 1 258 ? -15.826 1.271 19.094 1.00 95.38 258 VAL A CA 1
ATOM 1980 C C . VAL A 1 258 ? -15.930 2.123 17.828 1.00 95.38 258 VAL A C 1
ATOM 1982 O O . VAL A 1 258 ? -16.807 1.866 17.015 1.00 95.38 258 VAL A O 1
ATOM 1985 N N . LEU A 1 259 ? -15.010 3.072 17.605 1.00 95.81 259 LEU A N 1
ATOM 1986 C CA . LEU A 1 259 ? -14.994 3.891 16.386 1.00 95.81 259 LEU A CA 1
ATOM 1987 C C . LEU A 1 259 ? -14.856 3.033 15.121 1.00 95.81 259 LEU A C 1
ATOM 1989 O O . LEU A 1 259 ? -15.566 3.267 14.144 1.00 95.81 259 LEU A O 1
ATOM 1993 N N . LEU A 1 260 ? -13.995 2.009 15.152 1.00 97.12 260 LEU A N 1
ATOM 1994 C CA . LEU A 1 260 ? -13.813 1.096 14.020 1.00 97.12 260 LEU A CA 1
ATOM 1995 C C . LEU A 1 260 ? -15.028 0.181 13.838 1.00 97.12 260 LEU A C 1
ATOM 1997 O O . LEU A 1 260 ? -15.463 -0.042 12.713 1.00 97.12 260 LEU A O 1
ATOM 2001 N N . ALA A 1 261 ? -15.607 -0.316 14.934 1.00 96.75 261 ALA A N 1
ATOM 2002 C CA . ALA A 1 261 ? -16.810 -1.144 14.877 1.00 96.75 261 ALA A CA 1
ATOM 2003 C C . ALA A 1 261 ? -18.016 -0.381 14.302 1.00 96.75 261 ALA A C 1
ATOM 2005 O O . ALA A 1 261 ? -18.720 -0.912 13.444 1.00 96.75 261 ALA A O 1
ATOM 2006 N N . THR A 1 262 ? -18.234 0.864 14.737 1.00 95.69 262 THR A N 1
ATOM 2007 C CA . THR A 1 262 ? -19.289 1.739 14.202 1.00 95.69 262 THR A CA 1
ATOM 2008 C C . THR A 1 262 ? -19.042 2.048 12.731 1.00 95.69 262 THR A C 1
ATOM 2010 O O . THR A 1 262 ? -19.954 1.923 11.926 1.00 95.69 262 THR A O 1
ATOM 2013 N N . PHE A 1 263 ? -17.800 2.347 12.347 1.00 95.75 263 PHE A N 1
ATOM 2014 C CA . PHE A 1 263 ? -17.460 2.570 10.944 1.00 95.75 263 PHE A CA 1
ATOM 2015 C C . PHE A 1 263 ? -17.780 1.355 10.063 1.00 95.75 263 PHE A C 1
ATOM 2017 O O . PHE A 1 263 ? -18.392 1.509 9.012 1.00 95.75 263 PHE A O 1
ATOM 2024 N N . ILE A 1 264 ? -17.429 0.138 10.493 1.00 95.81 264 ILE A N 1
ATOM 2025 C CA . ILE A 1 264 ? -17.797 -1.084 9.759 1.00 95.81 264 ILE A CA 1
ATOM 2026 C C . ILE A 1 264 ? -19.324 -1.220 9.673 1.00 95.81 264 ILE A C 1
ATOM 2028 O O . ILE A 1 264 ? -19.853 -1.553 8.611 1.00 95.81 264 ILE A O 1
ATOM 2032 N N . GLN A 1 265 ? -20.032 -0.926 10.768 1.00 94.06 265 GLN A N 1
ATOM 2033 C CA . GLN A 1 265 ? -21.491 -0.971 10.804 1.00 94.06 265 GLN A CA 1
ATOM 2034 C C . GLN A 1 265 ? -22.131 -0.026 9.788 1.00 94.06 265 GLN A C 1
ATOM 2036 O O . GLN A 1 265 ? -23.033 -0.448 9.067 1.00 94.06 265 GLN A O 1
ATOM 2041 N N . ASP A 1 266 ? -21.660 1.217 9.713 1.00 91.56 266 ASP A N 1
ATOM 2042 C CA . ASP A 1 266 ? -22.205 2.240 8.821 1.00 91.56 266 ASP A CA 1
ATOM 2043 C C . ASP A 1 266 ? -22.060 1.832 7.346 1.00 91.56 266 ASP A C 1
ATOM 2045 O O . ASP A 1 266 ? -22.969 2.049 6.544 1.00 91.56 266 ASP A O 1
ATOM 2049 N N . PHE A 1 267 ? -20.952 1.173 6.983 1.00 86.56 267 PHE A N 1
ATOM 2050 C CA . PHE A 1 267 ? -20.751 0.636 5.632 1.00 86.56 267 PHE A CA 1
ATOM 2051 C C . PHE A 1 267 ? -21.590 -0.618 5.354 1.00 86.56 267 PHE A C 1
ATOM 2053 O O . PHE A 1 267 ? -22.067 -0.791 4.233 1.00 86.56 267 PHE A O 1
ATOM 2060 N N . ALA A 1 268 ? -21.811 -1.479 6.351 1.00 82.94 268 ALA A N 1
ATOM 2061 C CA . ALA A 1 268 ? -22.679 -2.652 6.219 1.00 82.94 268 ALA A CA 1
ATOM 2062 C C . ALA A 1 268 ? -24.174 -2.278 6.131 1.00 82.94 268 ALA A C 1
ATOM 2064 O O . ALA A 1 268 ? -24.948 -2.956 5.456 1.00 82.94 268 ALA A O 1
ATOM 2065 N N . GLN A 1 269 ? -24.580 -1.192 6.798 1.00 75.44 269 GLN A N 1
ATOM 2066 C CA . GLN A 1 269 ? -25.949 -0.659 6.832 1.00 75.44 269 GLN A CA 1
ATOM 2067 C C . GLN A 1 269 ? -26.258 0.369 5.747 1.00 75.44 269 GLN A C 1
ATOM 2069 O O . GLN A 1 269 ? -27.355 0.927 5.744 1.00 75.44 269 GLN A O 1
ATOM 2074 N N . ALA A 1 270 ? -25.357 0.581 4.795 1.00 65.88 270 ALA A N 1
ATOM 2075 C CA . ALA A 1 270 ? -25.644 1.340 3.591 1.00 65.88 270 ALA A CA 1
ATOM 2076 C C . ALA A 1 270 ? -26.029 0.415 2.411 1.00 65.88 270 ALA A C 1
ATOM 2078 O O . ALA A 1 270 ? -25.327 0.425 1.398 1.00 65.88 270 ALA A O 1
ATOM 2079 N N . PRO A 1 271 ? -27.120 -0.391 2.454 1.00 46.59 271 PRO A N 1
ATOM 2080 C CA . PRO A 1 271 ? -27.635 -0.986 1.238 1.00 46.59 271 PRO A CA 1
ATOM 2081 C C . PRO A 1 271 ? -28.378 0.111 0.454 1.00 46.59 271 PRO A C 1
ATOM 2083 O O . PRO A 1 271 ? -29.427 0.593 0.870 1.00 46.59 271 PRO A O 1
ATOM 2086 N N . GLY A 1 272 ? -27.835 0.521 -0.693 1.00 47.75 272 GLY A N 1
ATOM 2087 C CA . GLY A 1 272 ? -28.670 1.023 -1.791 1.00 47.75 272 GLY A CA 1
ATOM 2088 C C . GLY A 1 272 ? -29.100 2.499 -1.798 1.00 47.75 272 GLY A C 1
ATOM 2089 O O . GLY A 1 272 ? -30.254 2.785 -2.097 1.00 47.75 272 GLY A O 1
ATOM 2090 N N . GLN A 1 273 ? -28.178 3.463 -1.669 1.00 35.88 273 GLN A N 1
ATOM 2091 C CA . GLN A 1 273 ? -28.330 4.741 -2.412 1.00 35.88 273 GLN A CA 1
ATOM 2092 C C . GLN A 1 273 ? -27.692 4.690 -3.816 1.00 35.88 273 GLN A C 1
ATOM 2094 O O . GLN A 1 273 ? -27.404 5.714 -4.432 1.00 35.88 273 GLN A O 1
ATOM 2099 N N . THR A 1 274 ? -27.521 3.483 -4.356 1.00 35.16 274 THR A N 1
ATOM 2100 C CA . THR A 1 274 ? -27.133 3.219 -5.749 1.00 35.16 274 THR A CA 1
ATOM 2101 C C . THR A 1 274 ? -28.160 2.383 -6.519 1.00 35.16 274 THR A C 1
ATOM 2103 O O . THR A 1 274 ? -27.897 2.049 -7.667 1.00 35.16 274 THR A O 1
ATOM 2106 N N . ASP A 1 275 ? -29.365 2.142 -5.987 1.00 32.88 275 ASP A N 1
ATOM 2107 C CA . ASP A 1 275 ? -30.447 1.465 -6.735 1.00 32.88 275 ASP A CA 1
ATOM 2108 C C . ASP A 1 275 ? -31.313 2.409 -7.593 1.00 32.88 275 ASP A C 1
ATOM 2110 O O . ASP A 1 275 ? -32.296 1.996 -8.197 1.00 32.88 275 ASP A O 1
ATOM 2114 N N . ASN A 1 276 ? -30.903 3.674 -7.741 1.00 28.45 276 ASN A N 1
ATOM 2115 C CA . ASN A 1 276 ? -31.462 4.601 -8.735 1.00 28.45 276 ASN A CA 1
ATOM 2116 C C . ASN A 1 276 ? -30.404 5.193 -9.680 1.00 28.45 276 ASN A C 1
ATOM 2118 O O . ASN A 1 276 ? -30.621 6.233 -10.300 1.00 28.45 276 ASN A O 1
ATOM 2122 N N . GLN A 1 277 ? -29.268 4.512 -9.854 1.00 30.84 277 GLN A N 1
ATOM 2123 C CA . GLN A 1 277 ? -28.439 4.709 -11.040 1.00 30.84 277 GLN A CA 1
ATOM 2124 C C . GLN A 1 277 ? -28.547 3.472 -11.920 1.00 30.84 277 GLN A C 1
ATOM 2126 O O . GLN A 1 277 ? -27.815 2.502 -11.762 1.00 30.84 277 GLN A O 1
ATOM 2131 N N . SER A 1 278 ? -29.496 3.547 -12.856 1.00 25.67 278 SER A N 1
ATOM 2132 C CA . SER A 1 278 ? -29.457 2.900 -14.168 1.00 25.67 278 SER A CA 1
ATOM 2133 C C . SER A 1 278 ? -28.133 2.192 -14.460 1.00 25.67 278 SER A C 1
ATOM 2135 O O . SER A 1 278 ? -27.115 2.881 -14.543 1.00 25.67 278 SER A O 1
ATOM 2137 N N . TYR A 1 279 ? -28.172 0.868 -14.656 1.00 29.89 279 TYR A N 1
ATOM 2138 C CA . TYR A 1 279 ? -27.193 0.071 -15.407 1.00 29.89 279 TYR A CA 1
ATOM 2139 C C . TYR A 1 279 ? -25.935 0.864 -15.801 1.00 29.89 279 TYR A C 1
ATOM 2141 O O . TYR A 1 279 ? -25.838 1.362 -16.928 1.00 29.89 279 TYR A O 1
ATOM 2149 N N . GLN A 1 280 ? -24.988 1.043 -14.874 1.00 28.19 280 GLN A N 1
ATOM 2150 C CA . GLN A 1 280 ? -23.731 1.672 -15.253 1.00 28.19 280 GLN A CA 1
ATOM 2151 C C . GLN A 1 280 ? -22.969 0.677 -16.141 1.00 28.19 280 GLN A C 1
ATOM 2153 O O . GLN A 1 280 ? -22.823 -0.495 -15.782 1.00 28.19 280 GLN A O 1
ATOM 2158 N N . PRO A 1 281 ? -22.543 1.089 -17.344 1.00 31.45 281 PRO A N 1
ATOM 2159 C CA . PRO A 1 281 ? -21.953 0.174 -18.300 1.00 31.45 281 PRO A CA 1
ATOM 2160 C C . PRO A 1 281 ? -20.597 -0.319 -17.792 1.00 31.45 281 PRO A C 1
ATOM 2162 O O . PRO A 1 281 ? -19.783 0.457 -17.293 1.00 31.45 281 PRO A O 1
ATOM 2165 N N . LYS A 1 282 ? -20.363 -1.622 -17.984 1.00 42.75 282 LYS A N 1
ATOM 2166 C CA . LYS A 1 282 ? -19.049 -2.276 -17.970 1.00 42.75 282 LYS A CA 1
ATOM 2167 C C . LYS A 1 282 ? -17.997 -1.353 -18.606 1.00 42.75 282 LYS A C 1
ATOM 2169 O O . LYS A 1 282 ? -18.136 -1.007 -19.778 1.00 42.75 282 LYS A O 1
ATOM 2174 N N . GLY A 1 283 ? -16.965 -0.985 -17.841 1.00 36.12 283 GLY A N 1
ATOM 2175 C CA . GLY A 1 283 ? -15.818 -0.212 -18.334 1.00 36.12 283 GLY A CA 1
ATOM 2176 C C . GLY A 1 283 ? -15.642 1.193 -17.749 1.00 36.12 283 GLY A C 1
ATOM 2177 O O . GLY A 1 283 ? -15.339 2.118 -18.499 1.00 36.12 283 GLY A O 1
ATOM 2178 N N . LYS A 1 284 ? -15.786 1.382 -16.431 1.00 32.84 284 LYS A N 1
ATOM 2179 C CA . LYS A 1 284 ? -15.220 2.565 -15.765 1.00 32.84 284 LYS A CA 1
ATOM 2180 C C . LYS A 1 284 ? -13.920 2.184 -15.062 1.00 32.84 284 LYS A C 1
ATOM 2182 O O . LYS A 1 284 ? -13.899 1.298 -14.218 1.00 32.84 284 LYS A O 1
ATOM 2187 N N . CYS A 1 285 ? -12.840 2.856 -15.455 1.00 38.28 285 CYS A N 1
ATOM 2188 C CA . CYS A 1 285 ? -11.589 2.900 -14.706 1.00 38.28 285 CYS A CA 1
ATOM 2189 C C . CYS A 1 285 ? -11.900 3.355 -13.271 1.00 38.28 285 CYS A C 1
ATOM 2191 O O . CYS A 1 285 ? -12.628 4.339 -13.126 1.00 38.28 285 CYS A O 1
ATOM 2193 N N . LEU A 1 286 ? -11.377 2.656 -12.252 1.00 45.19 286 LEU A N 1
ATOM 2194 C CA . LEU A 1 286 ? -11.515 3.038 -10.838 1.00 45.19 286 LEU A CA 1
ATOM 2195 C C . LEU A 1 286 ? -11.223 4.534 -10.683 1.00 45.19 286 LEU A C 1
ATOM 2197 O O . LEU A 1 286 ? -10.071 4.960 -10.876 1.00 45.19 286 LEU A O 1
ATOM 2201 N N . GLY A 1 287 ? -12.250 5.305 -10.336 1.00 46.09 287 GLY A N 1
ATOM 2202 C CA . GLY A 1 287 ? -12.120 6.717 -10.022 1.00 46.09 287 GLY A CA 1
ATOM 2203 C C . GLY A 1 287 ? -11.235 6.925 -8.792 1.00 46.09 287 GLY A C 1
ATOM 2204 O O . GLY A 1 287 ? -10.931 5.996 -8.045 1.00 46.09 287 GLY A O 1
ATOM 2205 N N . SER A 1 288 ? -10.828 8.171 -8.548 1.00 47.88 288 SER A N 1
ATOM 2206 C CA . SER A 1 288 ? -10.024 8.536 -7.369 1.00 47.88 288 SER A CA 1
ATOM 2207 C C . SER A 1 288 ? -10.713 8.226 -6.027 1.00 47.88 288 SER A C 1
ATOM 2209 O O . SER A 1 288 ? -10.043 8.242 -5.000 1.00 47.88 288 SER A O 1
ATOM 2211 N N . GLN A 1 289 ? -12.029 7.985 -6.019 1.00 49.38 289 GLN A N 1
ATOM 2212 C CA . GLN A 1 289 ? -12.821 7.727 -4.810 1.00 49.38 289 GLN A CA 1
ATOM 2213 C C . GLN A 1 289 ? -13.054 6.233 -4.548 1.00 49.38 289 GLN A C 1
ATOM 2215 O O . GLN A 1 289 ? -13.114 5.838 -3.388 1.00 49.38 289 GLN A O 1
ATOM 2220 N N . ASP A 1 290 ? -13.080 5.401 -5.592 1.00 64.12 290 ASP A N 1
ATOM 2221 C CA . ASP A 1 290 ? -13.375 3.966 -5.479 1.00 64.12 290 ASP A CA 1
ATOM 2222 C C . ASP A 1 290 ? -12.294 3.224 -4.669 1.00 64.12 290 ASP A C 1
ATOM 2224 O O . ASP A 1 290 ? -12.554 2.256 -3.964 1.00 64.12 290 ASP A O 1
ATOM 2228 N N . TYR A 1 291 ? -11.055 3.717 -4.705 1.00 70.31 291 TYR A N 1
ATOM 2229 C CA . TYR A 1 291 ? -9.928 3.150 -3.959 1.00 70.31 291 TYR A CA 1
ATOM 2230 C C . TYR A 1 291 ? -9.998 3.368 -2.432 1.00 70.31 291 TYR A C 1
ATOM 2232 O O . TYR A 1 291 ? -9.341 2.664 -1.662 1.00 70.31 291 TYR A O 1
ATOM 2240 N N . LEU A 1 292 ? -10.785 4.347 -1.979 1.00 77.94 292 LEU A N 1
ATOM 2241 C CA . LEU A 1 292 ? -11.018 4.617 -0.556 1.00 77.94 292 LEU A CA 1
ATOM 2242 C C . LEU A 1 292 ? -12.258 3.890 -0.018 1.00 77.94 292 LEU A C 1
ATOM 2244 O O . LEU A 1 292 ? -12.608 4.054 1.151 1.00 77.94 292 LEU A O 1
ATOM 2248 N N . GLU A 1 293 ? -12.935 3.093 -0.845 1.00 85.25 293 GLU A N 1
ATOM 2249 C CA . GLU A 1 293 ? -14.014 2.234 -0.372 1.00 85.25 293 GLU A CA 1
ATOM 2250 C C . GLU A 1 293 ? -13.471 1.133 0.538 1.00 85.25 293 GLU A C 1
ATOM 2252 O O . GLU A 1 293 ? -12.457 0.495 0.243 1.00 85.25 293 GLU A O 1
ATOM 2257 N N . LEU A 1 294 ? -14.186 0.862 1.634 1.00 89.00 294 LEU A N 1
ATOM 2258 C CA . LEU A 1 294 ? -13.808 -0.189 2.577 1.00 89.00 294 LEU A CA 1
ATOM 2259 C C . LEU A 1 294 ? -13.707 -1.560 1.888 1.00 89.00 294 LEU A C 1
ATOM 2261 O O . LEU A 1 294 ? -12.798 -2.321 2.189 1.00 89.00 294 LEU A O 1
ATOM 2265 N N . SER A 1 295 ? -14.577 -1.849 0.919 1.00 89.31 295 SER A N 1
ATOM 2266 C CA . SER A 1 295 ? -14.604 -3.095 0.132 1.00 89.31 295 SER A CA 1
ATOM 2267 C C . SER A 1 295 ? -13.325 -3.360 -0.664 1.00 89.31 295 SER A C 1
ATOM 2269 O O . SER A 1 295 ? -12.994 -4.517 -0.920 1.00 89.31 295 SER A O 1
ATOM 2271 N N . ASN A 1 296 ? -12.600 -2.300 -1.026 1.00 89.75 296 ASN A N 1
ATOM 2272 C CA . ASN A 1 296 ? -11.326 -2.364 -1.734 1.00 89.75 296 ASN A CA 1
ATOM 2273 C C . ASN A 1 296 ? -10.132 -2.312 -0.778 1.00 89.75 296 ASN A C 1
ATOM 2275 O O . ASN A 1 296 ? -9.000 -2.216 -1.224 1.00 89.75 296 ASN A O 1
ATOM 2279 N N . ARG A 1 297 ? -10.357 -2.322 0.539 1.00 94.06 297 ARG A N 1
ATOM 2280 C CA . ARG A 1 297 ? -9.315 -2.123 1.561 1.00 94.06 297 ARG A CA 1
ATOM 2281 C C . ARG A 1 297 ? -9.376 -3.152 2.682 1.00 94.06 297 ARG A C 1
ATOM 2283 O O . ARG A 1 297 ? -8.367 -3.409 3.328 1.00 94.06 297 ARG A O 1
ATOM 2290 N N . PHE A 1 298 ? -10.535 -3.775 2.864 1.00 95.50 298 PHE A N 1
ATOM 2291 C CA . PHE A 1 298 ? -10.788 -4.856 3.798 1.00 95.50 298 PHE A CA 1
ATOM 2292 C C . PHE A 1 298 ? -11.929 -5.746 3.263 1.00 95.50 298 PHE A C 1
ATOM 2294 O O . PHE A 1 298 ? -12.959 -5.218 2.824 1.00 95.50 298 PHE A O 1
ATOM 2301 N N . PRO A 1 299 ? -11.793 -7.084 3.268 1.00 93.69 299 PRO A N 1
ATOM 2302 C CA . PRO A 1 299 ? -12.748 -7.963 2.597 1.00 93.69 299 PRO A CA 1
ATOM 2303 C C . PRO A 1 299 ? -14.130 -7.910 3.247 1.00 93.69 299 PRO A C 1
ATOM 2305 O O . PRO A 1 299 ? -14.270 -8.112 4.451 1.00 93.69 299 PRO A O 1
ATOM 2308 N N . GLN A 1 300 ? -15.161 -7.719 2.420 1.00 91.81 300 GLN A N 1
ATOM 2309 C CA . GLN A 1 300 ? -16.565 -7.652 2.856 1.00 91.81 300 GLN A CA 1
ATOM 2310 C C . GLN A 1 300 ? -17.004 -8.862 3.683 1.00 91.81 300 GLN A C 1
ATOM 2312 O O . GLN A 1 300 ? -17.756 -8.720 4.641 1.00 91.81 300 GLN A O 1
ATOM 2317 N N . GLN A 1 301 ? -16.488 -10.042 3.341 1.00 92.25 301 GLN A N 1
ATOM 2318 C CA . GLN A 1 301 ? -16.805 -11.296 4.021 1.00 92.25 301 GLN A CA 1
ATOM 2319 C C . GLN A 1 301 ? -16.374 -11.315 5.492 1.00 92.25 301 GLN A C 1
ATOM 2321 O O . GLN A 1 301 ? -16.924 -12.104 6.239 1.00 92.25 301 GLN A O 1
ATOM 2326 N N . ALA A 1 302 ? -15.416 -10.469 5.894 1.00 94.75 302 ALA A N 1
ATOM 2327 C CA . ALA A 1 302 ? -14.901 -10.407 7.261 1.00 94.75 302 ALA A CA 1
ATOM 2328 C C . ALA A 1 302 ? -15.458 -9.221 8.069 1.00 94.75 302 ALA A C 1
ATOM 2330 O O . ALA A 1 302 ? -14.982 -8.952 9.172 1.00 94.75 302 ALA A O 1
ATOM 2331 N N . TRP A 1 303 ? -16.393 -8.437 7.515 1.00 95.81 303 TRP A N 1
ATOM 2332 C CA . TRP A 1 303 ? -16.871 -7.209 8.160 1.00 95.81 303 TRP A CA 1
ATOM 2333 C C . TRP A 1 303 ? -17.564 -7.496 9.491 1.00 95.81 303 TRP A C 1
ATOM 2335 O O . TRP A 1 303 ? -17.269 -6.836 10.488 1.00 95.81 303 TRP A O 1
ATOM 2345 N N . GLU A 1 304 ? -18.448 -8.492 9.543 1.00 96.00 304 GLU A N 1
ATOM 2346 C CA . GLU A 1 304 ? -19.172 -8.796 10.778 1.00 96.00 304 GLU A CA 1
ATOM 2347 C C . GLU A 1 304 ? -18.234 -9.364 11.849 1.00 96.00 304 GLU A C 1
ATOM 2349 O O . GLU A 1 304 ? -18.265 -8.918 12.998 1.00 96.00 304 GLU A O 1
ATOM 2354 N N . GLU A 1 305 ? -17.338 -10.281 11.486 1.00 96.81 305 GLU A N 1
ATOM 2355 C CA . GLU A 1 305 ? -16.345 -10.828 12.408 1.00 96.81 305 GLU A CA 1
ATOM 2356 C C . GLU A 1 305 ? -15.404 -9.739 12.932 1.00 96.81 305 GLU A C 1
ATOM 2358 O O . GLU A 1 305 ? -15.119 -9.696 14.133 1.00 96.81 305 GLU A O 1
ATOM 2363 N N . ALA A 1 306 ? -14.968 -8.817 12.068 1.00 97.25 306 ALA A N 1
ATOM 2364 C CA . ALA A 1 306 ? -14.153 -7.673 12.460 1.00 97.25 306 ALA A CA 1
ATOM 2365 C C . ALA A 1 306 ? -14.901 -6.730 13.403 1.00 97.25 306 ALA A C 1
ATOM 2367 O O . ALA A 1 306 ? -14.356 -6.331 14.435 1.00 97.25 306 ALA A O 1
ATOM 2368 N N . ARG A 1 307 ? -16.171 -6.427 13.118 1.00 97.12 307 ARG A N 1
ATOM 2369 C CA . ARG A 1 307 ? -17.020 -5.621 14.002 1.00 97.12 307 ARG A CA 1
ATOM 2370 C C . ARG A 1 307 ? -17.105 -6.245 15.395 1.00 97.12 307 ARG A C 1
ATOM 2372 O O . ARG A 1 307 ? -16.859 -5.565 16.391 1.00 97.12 307 ARG A O 1
ATOM 2379 N N . GLN A 1 308 ? -17.381 -7.547 15.476 1.00 96.94 308 GLN A N 1
ATOM 2380 C CA . GLN A 1 308 ? -17.433 -8.269 16.750 1.00 96.94 308 GLN A CA 1
ATOM 2381 C C . GLN A 1 308 ? -16.075 -8.288 17.460 1.00 96.94 308 GLN A C 1
ATOM 2383 O O . GLN A 1 308 ? -16.010 -8.122 18.678 1.00 96.94 308 GLN A O 1
ATOM 2388 N N . PHE A 1 309 ? -14.980 -8.461 16.718 1.00 97.00 309 PHE A N 1
ATOM 2389 C CA . PHE A 1 309 ? -13.624 -8.434 17.262 1.00 97.00 309 PHE A CA 1
ATOM 2390 C C . PHE A 1 309 ? -13.314 -7.111 17.979 1.00 97.00 309 PHE A C 1
ATOM 2392 O O . PHE A 1 309 ? -12.792 -7.140 19.096 1.00 97.00 309 PHE A O 1
ATOM 2399 N N . PHE A 1 310 ? -13.694 -5.968 17.398 1.00 96.75 310 PHE A N 1
ATOM 2400 C CA . PHE A 1 310 ? -13.470 -4.645 17.994 1.00 96.75 310 PHE A CA 1
ATOM 2401 C C . PHE A 1 310 ? -14.457 -4.279 19.116 1.00 96.75 310 PHE A C 1
ATOM 2403 O O . PHE A 1 310 ? -14.116 -3.466 19.972 1.00 96.75 310 PHE A O 1
ATOM 2410 N N . LEU A 1 311 ? -15.652 -4.884 19.163 1.00 95.31 311 LEU A N 1
ATOM 2411 C CA . LEU A 1 311 ? -16.624 -4.675 20.251 1.00 95.31 311 LEU A CA 1
ATOM 2412 C C . LEU A 1 311 ? -16.330 -5.500 21.509 1.00 95.31 311 LEU A C 1
ATOM 2414 O O . LEU A 1 311 ? -16.711 -5.106 22.615 1.00 95.31 311 LEU A O 1
ATOM 2418 N N . LYS A 1 312 ? -15.680 -6.659 21.361 1.00 91.19 312 LYS A N 1
ATOM 2419 C CA . LYS A 1 312 ? -15.321 -7.514 22.497 1.00 91.19 312 LYS A CA 1
ATOM 2420 C C . LYS A 1 312 ? -14.356 -6.773 23.421 1.00 91.19 312 LYS A C 1
ATOM 2422 O O . LYS A 1 312 ? -13.221 -6.515 23.038 1.00 91.19 312 LYS A O 1
ATOM 2427 N N . LYS A 1 313 ? -14.782 -6.490 24.653 1.00 75.88 313 LYS A N 1
ATOM 2428 C CA . LYS A 1 313 ? -13.875 -6.043 25.716 1.00 75.88 313 LYS A CA 1
ATOM 2429 C C . LYS A 1 313 ? -13.044 -7.229 26.195 1.00 75.88 313 LYS A C 1
ATOM 2431 O O . LYS A 1 313 ? -13.609 -8.271 26.532 1.00 75.88 313 LYS A O 1
ATOM 2436 N N . GLU A 1 314 ? -11.730 -7.061 26.235 1.00 65.56 314 GLU A N 1
ATOM 2437 C CA . GLU A 1 314 ? -10.831 -8.012 26.888 1.00 65.56 314 GLU A CA 1
ATOM 2438 C C . GLU A 1 314 ? -11.229 -8.134 28.367 1.00 65.56 314 GLU A C 1
ATOM 2440 O O . GLU A 1 314 ? -11.428 -7.129 29.061 1.00 65.56 314 GLU A O 1
ATOM 2445 N N . LYS A 1 315 ? -11.386 -9.367 28.860 1.00 54.97 315 LYS A N 1
ATOM 2446 C CA . LYS A 1 315 ? -11.474 -9.596 30.304 1.00 54.97 315 LYS A CA 1
ATOM 2447 C C . LYS A 1 315 ? -10.064 -9.400 30.857 1.00 54.97 315 LYS A C 1
ATOM 2449 O O . LYS A 1 315 ? -9.189 -10.197 30.539 1.00 54.97 315 LYS A O 1
ATOM 2454 N N . LYS A 1 316 ? -9.874 -8.310 31.603 1.00 49.28 316 LYS A N 1
ATOM 2455 C CA . LYS A 1 316 ? -8.660 -8.053 32.387 1.00 49.28 316 LYS A CA 1
ATOM 2456 C C . LYS A 1 316 ? -8.371 -9.191 33.357 1.00 49.28 316 LYS A C 1
ATOM 2458 O O . LYS A 1 316 ? -9.355 -9.750 33.896 1.00 49.28 316 LYS A O 1
#

Radius of gyration: 20.18 Å; chains: 1; bounding box: 58×35×64 Å

Secondary structure (DSSP, 8-state):
-HHHHHHHHHHHHHHHHHHHHHHHTTHHHHHHHHHHT--S-STT-HHHHHHHHHHHHHHHHHHHHHHHHH--SS-TT-TT---TTSHHHHHHHTTGGGHHHHHHHHHHTTTTS-TTT----SS--HHHHHHHHHHHHHHHHHHHH-HHHHHHHHHSTTHHHHHHHHHHHHHHHHHHS--HHHHHHHHHHHHHHHTT-HHHHHHHT-SSSSPHHHHHHTS-GGGGT-HHHHHHHHHHHHHHHTT-HHHHHHHHHHS-THHHHHHHHHHHT---SSTTS----S-----TTGGGSGGGTS-GGGHHHHHHHHH-----

Organism: Marmota monax (NCBI:txid9995)